Protein AF-0000000066281728 (afdb_homodimer)

Sequence (288 aa):
MPLVYFDASAFVKLLTTETGSSLASALWDGCDAALSSRLAYPEVRAALAAAARNHDLTESELADAERDWEDFWAATRPVELTATVEQHAGHLARAHALRGADAVHLASALAVGDPGLVVAVWDRRLHTGAHAAGCRVAPAQLDPMPLVYFDASAFVKLLTTETGSSLASALWDGCDAALSSRLAYPEVRAALAAAARNHDLTESELADAERDWEDFWAATRPVELTATVEQHAGHLARAHALRGADAVHLASALAVGDPGLVVAVWDRRLHTGAHAAGCRVAPAQLDP

pLDDT: mean 97.36, std 3.36, range [72.44, 98.94]

Foldseek 3Di:
DAEEEEALQLLLLCLDDDPCVVVSVVCLVPHPAYEWAPLSLVVNVVVLVVCCVVVVDPPVSSVVSNVVSVVVVVRYHHQYPDPQLQVQLVVLCVVQVHDSSLSSGLSSQVVVVDQRYEYEDQPPSSQSSNVVVPHHYPPPDHDD/DAEEEEALQLLLLCLDDDPCVVVSVVCVVPHPAYEWAPLSLVVNVVVLVVCCVVVVDPPVSSVVSNVVSVVVVVRYHHQYPDPQLQVQLVVLCVVQVHDSSLSSGLSSQVVVVDQRYEYEDQPPSSQSSNVVVPHHYPPPDHDD

Secondary structure (DSSP, 8-state):
--EEEE-HHHHHHHHS-STTHHHHHHHHHH-SEEEEETTHHHHHHHHHHHHHHTTSS-HHHHHHHHHHHHHHHHTEEEEP--HHHHHHHHHHHHHTT--HHHHHHHHHHHHH--TT-EEE---HHHHHHHHHTT-EEESSS---/--EEEE-HHHHHHHHS-STTHHHHHHHHHH-SEEEEETTHHHHHHHHHHHHHHTTSS-HHHHHHHHHHHHHHHHTEEEEP--HHHHHHHHHHHHHTT--HHHHHHHHHHHHH--TT-EEE---HHHHHHHHHTT-EEESSS---

Structure (mmCIF, N/CA/C/O backbone):
data_AF-0000000066281728-model_v1
#
loop_
_entity.id
_entity.type
_entity.pdbx_description
1 polymer 'Ribonuclease VapC45'
#
loop_
_atom_site.group_PDB
_atom_site.id
_atom_site.type_symbol
_atom_site.label_atom_id
_atom_site.label_alt_id
_atom_site.label_comp_id
_atom_site.label_asym_id
_atom_site.label_entity_id
_atom_site.label_seq_id
_atom_site.pdbx_PDB_ins_code
_atom_site.Cartn_x
_atom_site.Cartn_y
_atom_site.Cartn_z
_atom_site.occupancy
_atom_site.B_iso_or_equiv
_atom_site.auth_seq_id
_atom_site.auth_comp_id
_atom_site.auth_asym_id
_atom_site.auth_atom_id
_atom_site.pdbx_PDB_model_num
ATOM 1 N N . MET A 1 1 ? 2.25 29.984 -0.211 1 72.44 1 MET A N 1
ATOM 2 C CA . MET A 1 1 ? 2.262 28.891 0.759 1 72.44 1 MET A CA 1
ATOM 3 C C . MET A 1 1 ? 2.617 27.562 0.087 1 72.44 1 MET A C 1
ATOM 5 O O . MET A 1 1 ? 2.377 27.391 -1.108 1 72.44 1 MET A O 1
ATOM 9 N N . PRO A 1 2 ? 3.344 26.719 0.858 1 88.25 2 PRO A N 1
ATOM 10 C CA . PRO A 1 2 ? 3.99 25.641 0.125 1 88.25 2 PRO A CA 1
ATOM 11 C C . PRO A 1 2 ? 3.035 24.484 -0.192 1 88.25 2 PRO A C 1
ATOM 13 O O . PRO A 1 2 ? 1.969 24.375 0.42 1 88.25 2 PRO A O 1
ATOM 16 N N . LEU A 1 3 ? 3.24 23.828 -1.298 1 97.5 3 LEU A N 1
ATOM 17 C CA . LEU A 1 3 ? 2.648 22.516 -1.501 1 97.5 3 LEU A CA 1
ATOM 18 C C . LEU A 1 3 ? 3.133 21.531 -0.441 1 97.5 3 LEU A C 1
ATOM 20 O O . LEU A 1 3 ? 4.32 21.5 -0.109 1 97.5 3 LEU A O 1
ATOM 24 N N . VAL A 1 4 ? 2.166 20.781 0.121 1 98.81 4 VAL A N 1
ATOM 25 C CA . VAL A 1 4 ? 2.553 19.781 1.108 1 98.81 4 VAL A CA 1
ATOM 26 C C . VAL A 1 4 ? 2.006 18.422 0.699 1 98.81 4 VAL A C 1
ATOM 28 O O . VAL A 1 4 ? 0.838 18.297 0.32 1 98.81 4 VAL A O 1
ATOM 31 N N . TYR A 1 5 ? 2.854 17.484 0.704 1 98.88 5 TYR A N 1
ATOM 32 C CA . TYR A 1 5 ? 2.479 16.078 0.559 1 98.88 5 TYR A CA 1
ATOM 33 C C . TYR A 1 5 ? 2.289 15.422 1.921 1 98.88 5 TYR A C 1
ATOM 35 O O . TYR A 1 5 ? 3.189 15.453 2.762 1 98.88 5 TYR A O 1
ATOM 43 N N . PHE A 1 6 ? 1.132 14.836 2.174 1 98.94 6 PHE A N 1
ATOM 44 C CA . PHE A 1 6 ? 0.838 14.133 3.42 1 98.94 6 PHE A CA 1
ATOM 45 C C . PHE A 1 6 ? 0.789 12.633 3.197 1 98.94 6 PHE A C 1
ATOM 47 O O . PHE A 1 6 ? -0.002 12.141 2.389 1 98.94 6 PHE A O 1
ATOM 54 N N . ASP A 1 7 ? 1.673 11.883 3.906 1 98.56 7 ASP A N 1
ATOM 55 C CA . ASP A 1 7 ? 1.458 10.445 3.869 1 98.56 7 ASP A CA 1
ATOM 56 C C . ASP A 1 7 ? 0.392 10.023 4.879 1 98.56 7 ASP A C 1
ATOM 58 O O . ASP A 1 7 ? -0.245 10.867 5.508 1 98.56 7 ASP A O 1
ATOM 62 N N . ALA A 1 8 ? 0.145 8.75 5.047 1 98.75 8 ALA A N 1
ATOM 63 C CA . ALA A 1 8 ? -0.921 8.242 5.906 1 98.75 8 ALA A CA 1
ATOM 64 C C . ALA A 1 8 ? -0.66 8.586 7.371 1 98.75 8 ALA A C 1
ATOM 66 O O . ALA A 1 8 ? -1.581 8.953 8.102 1 98.75 8 ALA A O 1
ATOM 67 N N . SER A 1 9 ? 0.581 8.5 7.793 1 98.5 9 SER A N 1
ATOM 68 C CA . SER A 1 9 ? 0.899 8.789 9.188 1 98.5 9 SER A CA 1
ATOM 69 C C . SER A 1 9 ? 0.617 10.25 9.523 1 98.5 9 SER A C 1
ATOM 71 O O . SER A 1 9 ? 0.238 10.578 10.648 1 98.5 9 SER A O 1
ATOM 73 N N . ALA A 1 10 ? 0.857 11.148 8.586 1 98.75 10 ALA A N 1
ATOM 74 C CA . ALA A 1 10 ? 0.572 12.57 8.789 1 98.75 10 ALA A CA 1
ATOM 75 C C . ALA A 1 10 ? -0.929 12.812 8.906 1 98.75 10 ALA A C 1
ATOM 77 O O . ALA A 1 10 ? -1.366 13.609 9.742 1 98.75 10 ALA A O 1
ATOM 78 N N . PHE A 1 11 ? -1.723 12.156 8.086 1 98.88 11 PHE A N 1
ATOM 79 C CA . PHE A 1 11 ? -3.17 12.305 8.188 1 98.88 11 PHE A CA 1
ATOM 80 C C . PHE A 1 11 ? -3.67 11.797 9.531 1 98.88 11 PHE A C 1
ATOM 82 O O . PHE A 1 11 ? -4.582 12.375 10.125 1 98.88 11 PHE A O 1
ATOM 89 N N . VAL A 1 12 ? -3.102 10.68 10.016 1 98.56 12 VAL A N 1
ATOM 90 C CA . VAL A 1 12 ? -3.488 10.156 11.32 1 98.56 12 VAL A CA 1
ATOM 91 C C . VAL A 1 12 ? -3.223 11.203 12.398 1 98.56 12 VAL A C 1
ATOM 93 O O . VAL A 1 12 ? -4.031 11.375 13.32 1 98.56 12 VAL A O 1
ATOM 96 N N . LYS A 1 13 ? -2.129 11.969 12.289 1 97.88 13 LYS A N 1
ATOM 97 C CA . LYS A 1 13 ? -1.845 13.047 13.234 1 97.88 13 LYS A CA 1
ATOM 98 C C . LYS A 1 13 ? -2.918 14.125 13.18 1 97.88 13 LYS A C 1
ATOM 100 O O . LYS A 1 13 ? -3.219 14.766 14.188 1 97.88 13 LYS A O 1
ATOM 105 N N . LEU A 1 14 ? -3.449 14.367 12 1 98.31 14 LEU A N 1
ATOM 106 C CA . LEU A 1 14 ? -4.496 15.375 11.836 1 98.31 14 LEU A CA 1
ATOM 107 C C . LEU A 1 14 ? -5.797 14.906 12.477 1 98.31 14 LEU A C 1
ATOM 109 O O . LEU A 1 14 ? -6.617 15.727 12.898 1 98.31 14 LEU A O 1
ATOM 113 N N . LEU A 1 15 ? -5.969 13.555 12.578 1 98.19 15 LEU A N 1
ATOM 114 C CA . LEU A 1 15 ? -7.258 12.984 12.953 1 98.19 15 LEU A CA 1
ATOM 115 C C . LEU A 1 15 ? -7.277 12.609 14.43 1 98.19 15 LEU A C 1
ATOM 117 O O . LEU A 1 15 ? -8.336 12.281 14.977 1 98.19 15 LEU A O 1
ATOM 121 N N . THR A 1 16 ? -6.117 12.617 15.055 1 94.19 16 THR A N 1
ATOM 122 C CA . THR A 1 16 ? -5.988 12.227 16.453 1 94.19 16 THR A CA 1
ATOM 123 C C . THR A 1 16 ? -5.32 13.336 17.266 1 94.19 16 THR A C 1
ATOM 125 O O . THR A 1 16 ? -4.793 14.297 16.703 1 94.19 16 THR A O 1
ATOM 128 N N .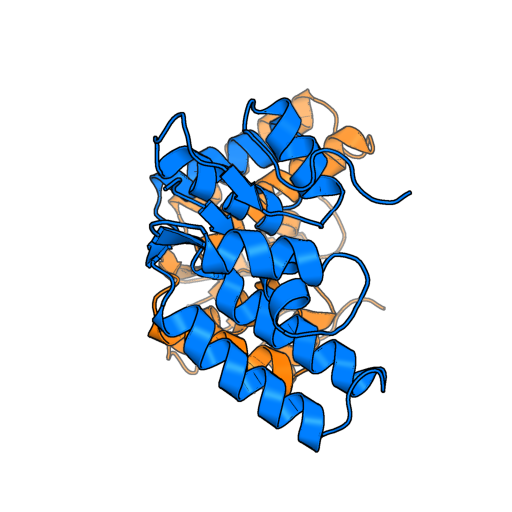 THR A 1 17 ? -5.465 13.258 18.609 1 92.5 17 THR A N 1
ATOM 129 C CA . THR A 1 17 ? -4.758 14.164 19.5 1 92.5 17 THR A CA 1
ATOM 130 C C . THR A 1 17 ? -3.576 13.461 20.156 1 92.5 17 THR A C 1
ATOM 132 O O . THR A 1 17 ? -3.748 12.734 21.141 1 92.5 17 THR A O 1
ATOM 135 N N . GLU A 1 18 ? -2.518 13.656 19.625 1 93.25 18 GLU A N 1
ATOM 136 C CA . GLU A 1 18 ? -1.291 13.023 20.109 1 93.25 18 GLU A CA 1
ATOM 137 C C . GLU A 1 18 ? -0.063 13.852 19.734 1 93.25 18 GLU A C 1
ATOM 139 O O . GLU A 1 18 ? -0.188 14.938 19.156 1 93.25 18 GLU A O 1
ATOM 144 N N . THR A 1 19 ? 1.098 13.414 20.203 1 93.31 19 THR A N 1
ATOM 145 C CA . THR A 1 19 ? 2.338 14.086 19.828 1 93.31 19 THR A CA 1
ATOM 146 C C . THR A 1 19 ? 2.443 14.203 18.312 1 93.31 19 THR A C 1
ATOM 148 O O . THR A 1 19 ? 2.256 13.227 17.594 1 93.31 19 THR A O 1
ATOM 151 N N . GLY A 1 20 ? 2.666 15.438 17.766 1 95.19 20 GLY A N 1
ATOM 152 C CA . GLY A 1 20 ? 2.781 15.688 16.328 1 95.19 20 GLY A CA 1
ATOM 153 C C . GLY A 1 20 ? 1.531 16.297 15.727 1 95.19 20 GLY A C 1
ATOM 154 O O . GLY A 1 20 ? 1.571 16.844 14.625 1 95.19 20 GLY A O 1
ATOM 155 N N . SER A 1 21 ? 0.437 16.203 16.469 1 96.88 21 SER A N 1
ATOM 156 C CA . SER A 1 21 ? -0.836 16.688 15.953 1 96.88 21 SER A CA 1
ATOM 157 C C . SER A 1 21 ? -0.792 18.188 15.688 1 96.88 21 SER A C 1
ATOM 159 O O . SER A 1 21 ? -1.308 18.656 14.672 1 96.88 21 SER A O 1
ATOM 161 N N . SER A 1 22 ? -0.179 18.922 16.609 1 97.25 22 SER A N 1
ATOM 162 C CA . SER A 1 22 ? -0.109 20.375 16.469 1 97.25 22 SER A CA 1
ATOM 163 C C . SER A 1 22 ? 0.664 20.766 15.203 1 97.25 22 SER A C 1
ATOM 165 O O . SER A 1 22 ? 0.234 21.641 14.453 1 97.25 22 SER A O 1
ATOM 167 N N . LEU A 1 23 ? 1.73 20.094 14.969 1 97.44 23 LEU A N 1
ATOM 168 C CA . LEU A 1 23 ? 2.525 20.391 13.781 1 97.44 23 LEU A CA 1
ATOM 169 C C . LEU A 1 23 ? 1.783 19.984 12.516 1 97.44 23 LEU A C 1
ATOM 171 O O . LEU A 1 23 ? 1.787 20.719 11.523 1 97.44 23 LEU A O 1
ATOM 175 N N . ALA A 1 24 ? 1.167 18.828 12.477 1 98.38 24 ALA A N 1
ATOM 176 C CA . ALA A 1 24 ? 0.392 18.375 11.32 1 98.38 24 ALA A CA 1
ATOM 177 C C . ALA A 1 24 ? -0.711 19.375 10.984 1 98.38 24 ALA A C 1
ATOM 179 O O . ALA A 1 24 ? -0.918 19.719 9.82 1 98.38 24 ALA A O 1
ATOM 180 N N . SER A 1 25 ? -1.357 19.875 12.047 1 98.38 25 SER A N 1
ATOM 181 C CA . SER A 1 25 ? -2.424 20.844 11.859 1 98.38 25 SER A CA 1
ATOM 182 C C . SER A 1 25 ? -1.881 22.156 11.289 1 98.38 25 SER A C 1
ATOM 184 O O . SER A 1 25 ? -2.508 22.766 10.422 1 98.38 25 SER A O 1
ATOM 186 N N . ALA A 1 26 ? -0.752 22.562 11.789 1 98.19 26 ALA A N 1
ATOM 187 C CA . ALA A 1 26 ? -0.136 23.797 11.289 1 98.19 26 ALA A CA 1
ATOM 188 C C . ALA A 1 26 ? 0.229 23.656 9.82 1 98.19 26 ALA A C 1
ATOM 190 O O . ALA A 1 26 ? 0.033 24.594 9.039 1 98.19 26 ALA A O 1
ATOM 191 N N . LEU A 1 27 ? 0.763 22.531 9.414 1 98.38 27 LEU A N 1
ATOM 192 C CA . LEU A 1 27 ? 1.107 22.266 8.023 1 98.38 27 LEU A CA 1
ATOM 193 C C . LEU A 1 27 ? -0.139 22.266 7.145 1 98.38 27 LEU A C 1
ATOM 195 O O . LEU A 1 27 ? -0.133 22.844 6.055 1 98.38 27 LEU A O 1
ATOM 199 N N . TRP A 1 28 ? -1.168 21.641 7.566 1 98.56 28 TRP A N 1
ATOM 200 C CA . TRP A 1 28 ? -2.42 21.562 6.82 1 98.56 28 TRP A CA 1
ATOM 201 C C . TRP A 1 28 ? -3.008 22.953 6.617 1 98.56 28 TRP A C 1
ATOM 203 O O . TRP A 1 28 ? -3.359 23.328 5.496 1 98.56 28 TRP A O 1
ATOM 213 N N . ASP A 1 29 ? -3.039 23.641 7.758 1 98.12 29 ASP A N 1
ATOM 214 C CA . ASP A 1 29 ? -3.66 24.969 7.727 1 98.12 29 ASP A CA 1
ATOM 215 C C . ASP A 1 29 ? -2.834 25.938 6.895 1 98.12 29 ASP A C 1
ATOM 217 O O . ASP A 1 29 ? -3.379 26.875 6.297 1 98.12 29 ASP A O 1
ATOM 221 N N . GLY A 1 30 ? -1.574 25.734 6.832 1 97.56 30 GLY A N 1
ATOM 222 C CA . GLY A 1 30 ? -0.678 26.703 6.211 1 97.56 30 GLY A CA 1
ATOM 223 C C . GLY A 1 30 ? -0.344 26.359 4.77 1 97.56 30 GLY A C 1
ATOM 224 O O . GLY A 1 30 ? 0.326 27.125 4.086 1 97.56 30 GLY A O 1
ATOM 225 N N . CYS A 1 31 ? -0.804 25.203 4.301 1 97.12 31 CYS A N 1
ATOM 226 C CA . CYS A 1 31 ? -0.371 24.812 2.963 1 97.12 31 CYS A CA 1
ATOM 227 C C . CYS A 1 31 ? -1.295 25.391 1.897 1 97.12 31 CYS A C 1
ATOM 229 O O . CYS A 1 31 ? -2.479 25.609 2.154 1 97.12 31 CYS A O 1
ATOM 231 N N . ASP A 1 32 ? -0.693 25.641 0.73 1 96.88 32 ASP A N 1
ATOM 232 C CA . ASP A 1 32 ? -1.471 26.078 -0.426 1 96.88 32 ASP A CA 1
ATOM 233 C C . ASP A 1 32 ? -2.324 24.938 -0.977 1 96.88 32 ASP A C 1
ATOM 235 O O . ASP A 1 32 ? -3.449 25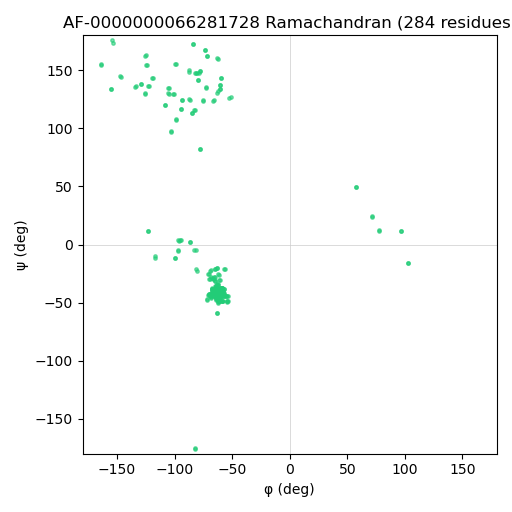.156 -1.426 1 96.88 32 ASP A O 1
ATOM 239 N N . ALA A 1 33 ? -1.755 23.828 -1.062 1 98.06 33 ALA A N 1
ATOM 240 C CA . ALA A 1 33 ? -2.432 22.625 -1.516 1 98.06 33 ALA A CA 1
ATOM 241 C C . ALA A 1 33 ? -1.877 21.391 -0.809 1 98.06 33 ALA A C 1
ATOM 243 O O . ALA A 1 33 ? -0.68 21.312 -0.52 1 98.06 33 ALA A O 1
ATOM 244 N N . ALA A 1 34 ? -2.773 20.484 -0.565 1 98.75 34 ALA A N 1
ATOM 245 C CA . ALA A 1 34 ? -2.418 19.188 0.012 1 98.75 34 ALA A CA 1
ATOM 246 C C . ALA A 1 34 ? -2.467 18.078 -1.041 1 98.75 34 ALA A C 1
ATOM 248 O O . ALA A 1 34 ? -3.432 17.984 -1.802 1 98.75 34 ALA A O 1
ATOM 249 N N . LEU A 1 35 ? -1.414 17.297 -1.13 1 98.88 35 LEU A N 1
ATOM 250 C CA . LEU A 1 35 ? -1.337 16.172 -2.045 1 98.88 35 LEU A CA 1
ATOM 251 C C . LEU A 1 35 ? -1.028 14.875 -1.29 1 98.88 35 LEU A C 1
ATOM 253 O O . LEU A 1 35 ? -0.44 14.914 -0.207 1 98.88 35 LEU A O 1
ATOM 257 N N . SER A 1 36 ? -1.416 13.82 -1.85 1 98.94 36 SER A N 1
ATOM 258 C CA . SER A 1 36 ? -1.076 12.5 -1.322 1 98.94 36 SER A CA 1
ATOM 259 C C . SER A 1 36 ? -1.312 11.414 -2.363 1 98.94 36 SER A C 1
ATOM 261 O O . SER A 1 36 ? -2.119 11.586 -3.279 1 98.94 36 SER A O 1
ATOM 263 N N . SER A 1 37 ? -0.595 10.352 -2.197 1 98.94 37 SER A N 1
ATOM 264 C CA . SER A 1 37 ? -0.927 9.172 -2.996 1 98.94 37 SER A CA 1
ATOM 265 C C . SER A 1 37 ? -2.355 8.711 -2.729 1 98.94 37 SER A C 1
ATOM 267 O O . SER A 1 37 ? -2.809 8.703 -1.582 1 98.94 37 SER A O 1
ATOM 269 N N . ARG A 1 38 ? -3.039 8.242 -3.77 1 98.81 38 ARG A N 1
ATOM 270 C CA . ARG A 1 38 ? -4.355 7.648 -3.572 1 98.81 38 ARG A CA 1
ATOM 271 C C . ARG A 1 38 ? -4.293 6.492 -2.58 1 98.81 38 ARG A C 1
ATOM 273 O O . ARG A 1 38 ? -5.289 6.168 -1.93 1 98.81 38 ARG A O 1
ATOM 280 N N . LEU A 1 39 ? -3.154 5.91 -2.363 1 98.88 39 LEU A N 1
ATOM 281 C CA . LEU A 1 39 ? -2.938 4.797 -1.446 1 98.88 39 LEU A CA 1
ATOM 282 C C . LEU A 1 39 ? -3.201 5.219 -0.005 1 98.88 39 LEU A C 1
ATOM 284 O O . LEU A 1 39 ? -3.496 4.379 0.849 1 98.88 39 LEU A O 1
ATOM 288 N N . ALA A 1 40 ? -3.146 6.469 0.28 1 98.94 40 ALA A N 1
ATOM 289 C CA . ALA A 1 40 ? -3.291 6.961 1.647 1 98.94 40 ALA A CA 1
ATOM 290 C C . ALA A 1 40 ? -4.695 6.695 2.182 1 98.94 40 ALA A C 1
ATOM 292 O O . ALA A 1 40 ? -4.875 6.453 3.377 1 98.94 40 ALA A O 1
ATOM 293 N N . TYR A 1 41 ? -5.664 6.672 1.287 1 98.94 41 TYR A N 1
ATOM 294 C CA . TYR A 1 41 ? -7.047 6.59 1.74 1 98.94 41 TYR A CA 1
ATOM 295 C C . TYR A 1 41 ? -7.301 5.285 2.488 1 98.94 41 TYR A C 1
ATOM 297 O O . TYR A 1 41 ? -7.668 5.297 3.666 1 98.94 41 TYR A O 1
ATOM 305 N N . PRO A 1 42 ? -7.07 4.172 1.815 1 98.94 42 PRO A N 1
ATOM 306 C CA . PRO A 1 42 ? -7.297 2.938 2.568 1 98.94 42 PRO A CA 1
ATOM 307 C C . PRO A 1 42 ? -6.32 2.77 3.73 1 98.94 42 PRO A C 1
ATOM 309 O O . PRO A 1 42 ? -6.641 2.104 4.719 1 98.94 42 PRO A O 1
ATOM 312 N N . GLU A 1 43 ? -5.117 3.316 3.664 1 98.94 43 GLU A N 1
ATOM 313 C CA . GLU A 1 43 ? -4.152 3.219 4.758 1 98.94 43 GLU A CA 1
ATOM 314 C C . GLU A 1 43 ? -4.676 3.896 6.02 1 98.94 43 GLU A C 1
ATOM 316 O O . GLU A 1 43 ? -4.566 3.348 7.117 1 98.94 43 GLU A O 1
ATOM 321 N N . VAL A 1 44 ? -5.219 5.074 5.852 1 98.94 44 VAL A N 1
ATOM 322 C CA . VAL A 1 44 ? -5.73 5.824 6.992 1 98.94 44 VAL A CA 1
ATOM 323 C C . VAL A 1 44 ? -6.973 5.129 7.551 1 98.94 44 VAL A C 1
ATOM 325 O O . VAL A 1 44 ? -7.129 5.016 8.766 1 98.94 44 VAL A O 1
ATOM 328 N N . ARG A 1 45 ? -7.852 4.664 6.629 1 98.88 45 ARG A N 1
ATOM 329 C CA . ARG A 1 45 ? -9.008 3.9 7.086 1 98.88 45 ARG A CA 1
ATOM 330 C C . ARG A 1 45 ? -8.578 2.705 7.926 1 98.88 45 ARG A C 1
ATOM 332 O O . ARG A 1 45 ? -9.172 2.434 8.977 1 98.88 45 ARG A O 1
ATOM 339 N N . ALA A 1 46 ? -7.609 2.02 7.492 1 98.81 46 ALA A N 1
ATOM 340 C CA . ALA A 1 46 ? -7.094 0.863 8.219 1 98.81 46 ALA A CA 1
ATOM 341 C C . ALA A 1 46 ? -6.535 1.272 9.578 1 98.81 46 ALA A C 1
ATOM 343 O O . ALA A 1 46 ? -6.762 0.591 10.578 1 98.81 46 ALA A O 1
ATOM 344 N N . ALA A 1 47 ? -5.785 2.32 9.602 1 98.62 47 ALA A N 1
ATOM 345 C CA . ALA A 1 47 ? -5.172 2.797 10.836 1 98.62 47 ALA A CA 1
ATOM 346 C C . ALA A 1 47 ? -6.238 3.17 11.867 1 98.62 47 ALA A C 1
ATOM 348 O O . ALA A 1 47 ? -6.109 2.84 13.047 1 98.62 47 ALA A O 1
ATOM 349 N N . LEU A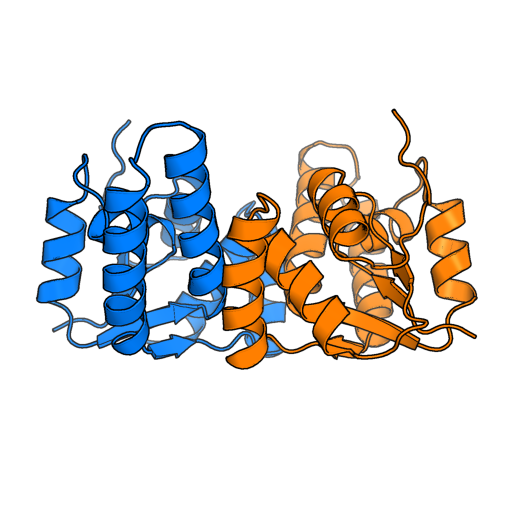 1 48 ? -7.23 3.863 11.43 1 98.5 48 LEU A N 1
ATOM 350 C CA . LEU A 1 48 ? -8.312 4.254 12.32 1 98.5 48 LEU A CA 1
ATOM 351 C C . LEU A 1 48 ? -9.047 3.029 12.852 1 98.5 48 LEU A C 1
ATOM 353 O O . LEU A 1 48 ? -9.352 2.951 14.047 1 98.5 48 LEU A O 1
ATOM 357 N N . ALA A 1 49 ? -9.336 2.068 11.992 1 98.25 49 ALA A N 1
ATOM 358 C CA . ALA A 1 49 ? -10 0.835 12.406 1 98.25 49 ALA A CA 1
ATOM 359 C C . ALA A 1 49 ? -9.164 0.082 13.438 1 98.25 49 ALA A C 1
ATOM 361 O O . ALA A 1 49 ? -9.703 -0.449 14.414 1 98.25 49 ALA A O 1
ATOM 362 N N . ALA A 1 50 ? -7.898 0.053 13.164 1 98.31 50 ALA A N 1
ATOM 363 C CA . ALA A 1 50 ? -6.996 -0.617 14.102 1 98.31 50 ALA A CA 1
ATOM 364 C C . ALA A 1 50 ? -7.008 0.074 15.461 1 98.31 50 ALA A C 1
ATOM 366 O O . ALA A 1 50 ? -6.977 -0.588 16.5 1 98.31 50 ALA A O 1
ATOM 367 N N . ALA A 1 51 ? -7.02 1.379 15.453 1 97.56 51 ALA A N 1
ATOM 368 C CA . ALA A 1 51 ? -7.055 2.145 16.703 1 97.56 51 ALA A CA 1
ATOM 369 C C . ALA A 1 51 ? -8.305 1.814 17.5 1 97.56 51 ALA A C 1
ATOM 371 O O . ALA A 1 51 ? -8.25 1.739 18.734 1 97.56 51 ALA A O 1
ATOM 372 N N . ALA A 1 52 ? -9.383 1.625 16.812 1 97.12 52 ALA A N 1
ATOM 373 C CA . ALA A 1 52 ? -10.625 1.261 17.484 1 97.12 52 ALA A CA 1
ATOM 374 C C . ALA A 1 52 ? -10.555 -0.162 18.031 1 97.12 52 ALA A C 1
ATOM 376 O O . ALA A 1 52 ? -10.969 -0.42 19.172 1 97.12 52 ALA A O 1
ATOM 377 N N . ARG A 1 53 ? -10.047 -1.044 17.297 1 97 53 ARG A N 1
ATOM 378 C CA . ARG A 1 53 ? -9.914 -2.436 17.719 1 97 53 ARG A CA 1
ATOM 379 C C . ARG A 1 53 ? -9.016 -2.555 18.938 1 97 53 ARG A C 1
ATOM 381 O O . ARG A 1 53 ? -9.234 -3.412 19.797 1 97 53 ARG A O 1
ATOM 388 N N . ASN A 1 54 ? -8.016 -1.684 18.984 1 97.12 54 ASN A N 1
ATOM 389 C CA . ASN A 1 54 ? -7.059 -1.692 20.078 1 97.12 54 ASN A CA 1
ATOM 390 C C . ASN A 1 54 ? -7.547 -0.852 21.25 1 97.12 54 ASN A C 1
ATOM 392 O O . ASN A 1 54 ? -6.797 -0.608 22.203 1 97.12 54 ASN A O 1
ATOM 396 N N . HIS A 1 55 ? -8.68 -0.32 21.125 1 95.44 55 HIS A N 1
ATOM 397 C CA . HIS A 1 55 ? -9.375 0.432 22.172 1 95.44 55 HIS A CA 1
ATOM 398 C C . HIS A 1 55 ? -8.703 1.781 22.422 1 95.44 55 HIS A C 1
ATOM 400 O O . HIS A 1 55 ? -8.797 2.334 23.516 1 95.44 55 HIS A O 1
ATOM 406 N N . ASP A 1 56 ? -8.016 2.229 21.406 1 95.25 56 ASP A N 1
ATOM 407 C CA . ASP A 1 56 ? -7.477 3.586 21.453 1 95.25 56 ASP A CA 1
ATOM 408 C C . ASP A 1 56 ? -8.547 4.609 21.078 1 95.25 56 ASP A C 1
ATOM 410 O O . ASP A 1 56 ? -8.43 5.789 21.422 1 95.25 56 ASP A O 1
ATOM 414 N N . LEU A 1 57 ? -9.594 4.199 20.375 1 96.06 57 LEU A N 1
ATOM 415 C CA . LEU A 1 57 ? -10.766 4.977 20 1 96.06 57 LEU A CA 1
ATOM 416 C C . LEU A 1 57 ? -12.055 4.234 20.359 1 96.06 57 LEU A C 1
ATOM 418 O O . LEU A 1 57 ? -12.141 3.016 20.188 1 96.06 57 LEU A O 1
ATOM 422 N N . THR A 1 58 ? -12.969 4.973 20.859 1 96.81 58 THR A N 1
ATOM 423 C CA . THR A 1 58 ? -14.32 4.418 20.969 1 96.81 58 THR A CA 1
ATOM 424 C C . THR A 1 58 ? -14.984 4.355 19.594 1 96.81 58 THR A C 1
ATOM 426 O O . THR A 1 58 ? -14.508 4.965 18.641 1 96.81 58 THR A O 1
ATOM 429 N N . GLU A 1 59 ? -16.094 3.631 19.531 1 95.94 59 GLU A N 1
ATOM 430 C CA . GLU A 1 59 ? -16.828 3.549 18.266 1 95.94 59 GLU A CA 1
ATOM 431 C C . GLU A 1 59 ? -17.297 4.926 17.812 1 95.94 59 GLU A C 1
ATOM 433 O O . GLU A 1 59 ? -17.297 5.227 16.609 1 95.94 59 GLU A O 1
ATOM 438 N N . SER A 1 60 ? -17.734 5.723 18.781 1 97.12 60 SER A N 1
ATOM 439 C CA . SER A 1 60 ? -18.172 7.074 18.469 1 97.12 60 SER A CA 1
ATOM 440 C C . SER A 1 60 ? -17.016 7.934 17.984 1 97.12 60 SER A C 1
ATOM 442 O O . SER A 1 60 ? -17.156 8.695 17.016 1 97.12 60 SER A O 1
ATOM 444 N N . GLU A 1 61 ? -15.859 7.805 18.594 1 97.25 61 GLU A N 1
ATOM 445 C CA . GLU A 1 61 ? -14.664 8.531 18.172 1 97.25 61 GLU A CA 1
ATOM 446 C C . GLU A 1 61 ? -14.195 8.078 16.781 1 97.25 61 GLU A C 1
ATOM 448 O O . GLU A 1 61 ? -13.719 8.891 15.992 1 97.25 61 GLU A O 1
ATOM 453 N N . LEU A 1 62 ? -14.328 6.805 16.594 1 97.69 62 LEU A N 1
ATOM 454 C CA . LEU A 1 62 ? -13.984 6.273 15.281 1 97.69 62 LEU A CA 1
ATOM 455 C C . LEU A 1 62 ? -14.875 6.875 14.203 1 97.69 62 LEU A C 1
ATOM 457 O O . LEU A 1 62 ? -14.391 7.305 13.156 1 97.69 62 LEU A O 1
ATOM 461 N N . ALA A 1 63 ? -16.172 6.914 14.422 1 97.62 63 ALA A N 1
ATOM 462 C CA . ALA A 1 63 ? -17.109 7.477 13.461 1 97.62 63 ALA A CA 1
ATOM 463 C C . ALA A 1 63 ? -16.797 8.938 13.164 1 97.62 63 ALA A C 1
ATOM 465 O O . ALA A 1 63 ? -16.844 9.375 12.016 1 97.62 63 ALA A O 1
ATOM 466 N N . ASP A 1 64 ? -16.484 9.656 14.195 1 98.12 64 ASP A N 1
ATOM 467 C CA . ASP A 1 64 ? -16.109 11.055 14.031 1 98.12 64 ASP A CA 1
ATOM 468 C C . ASP A 1 64 ? -14.82 11.188 13.219 1 98.12 64 ASP A C 1
ATOM 470 O O . ASP A 1 64 ? -14.734 12.023 12.32 1 98.12 64 ASP A O 1
ATOM 474 N N . ALA A 1 65 ? -13.852 10.391 13.547 1 98.38 65 ALA A N 1
ATOM 475 C CA . ALA A 1 65 ? -12.57 10.422 12.844 1 98.38 65 ALA A CA 1
ATOM 476 C C . ALA A 1 65 ? -12.742 10.07 11.367 1 98.38 65 ALA A C 1
ATOM 478 O O . ALA A 1 65 ? -12.086 10.656 10.5 1 98.38 65 ALA A O 1
ATOM 479 N N . GLU A 1 66 ? -13.57 9.117 11.102 1 98.38 66 GLU A N 1
ATOM 480 C CA . GLU A 1 66 ? -13.828 8.719 9.719 1 98.38 66 GLU A CA 1
ATOM 481 C C . GLU A 1 66 ? -14.508 9.828 8.938 1 98.38 66 GLU A C 1
ATOM 483 O O . GLU A 1 66 ? -14.219 10.039 7.754 1 98.38 66 GLU A O 1
ATOM 488 N N . ARG A 1 67 ? -15.438 10.484 9.578 1 98.5 67 ARG A N 1
ATOM 489 C CA . ARG A 1 67 ? -16.078 11.625 8.93 1 98.5 67 ARG A CA 1
ATOM 490 C C . ARG A 1 67 ? -15.055 12.727 8.633 1 98.5 67 ARG A C 1
ATOM 492 O O . ARG A 1 67 ? -15.039 13.273 7.531 1 98.5 67 ARG A O 1
ATOM 499 N N . ASP A 1 68 ? -14.258 13.07 9.625 1 98.69 68 ASP A N 1
ATOM 500 C CA . ASP A 1 68 ? -13.203 14.07 9.43 1 98.69 68 ASP A CA 1
ATOM 501 C C . ASP A 1 68 ? -12.242 13.641 8.32 1 98.69 68 ASP A C 1
ATOM 503 O O . ASP A 1 68 ? -11.797 14.469 7.523 1 98.69 68 ASP A O 1
ATOM 507 N N . TRP A 1 69 ? -11.93 12.359 8.297 1 98.81 69 TRP A N 1
ATOM 508 C CA . TRP A 1 69 ? -11.039 11.828 7.273 1 98.81 69 TRP A CA 1
ATOM 509 C C . TRP A 1 69 ? -11.609 12.07 5.879 1 98.81 69 TRP A C 1
ATOM 511 O O . TRP A 1 69 ? -10.883 12.453 4.961 1 98.81 69 TRP A O 1
ATOM 521 N N . GLU A 1 70 ? -12.891 11.82 5.688 1 98.81 70 GLU A N 1
ATOM 522 C CA . GLU A 1 70 ? -13.531 12.078 4.402 1 98.81 70 GLU A CA 1
ATOM 523 C C . GLU A 1 70 ? -13.375 13.539 3.988 1 98.81 70 GLU A C 1
ATOM 525 O O . GLU A 1 70 ? -13.172 13.844 2.811 1 98.81 70 GLU A O 1
ATOM 530 N N . ASP A 1 71 ? -13.461 14.414 4.938 1 98.75 71 ASP A N 1
ATOM 531 C CA . ASP A 1 71 ? -13.312 15.844 4.656 1 98.75 71 ASP A CA 1
ATOM 532 C C . ASP A 1 71 ? -11.883 16.172 4.242 1 98.75 71 ASP A C 1
ATOM 534 O O . ASP A 1 71 ? -11.664 16.922 3.285 1 98.75 71 ASP A O 1
ATOM 538 N N . PHE A 1 72 ? -10.898 15.625 4.996 1 98.88 72 PHE A N 1
ATOM 539 C CA . PHE A 1 72 ? -9.5 15.844 4.645 1 98.88 72 PHE A CA 1
ATOM 540 C C . PHE A 1 72 ? -9.195 15.289 3.256 1 98.88 72 PHE A C 1
ATOM 542 O O . PHE A 1 72 ? -8.523 15.945 2.457 1 98.88 72 PHE A O 1
ATOM 549 N N . TRP A 1 73 ? -9.734 14.117 3.018 1 98.88 73 TRP A N 1
ATOM 550 C CA . TRP A 1 73 ? -9.445 13.484 1.734 1 98.88 73 TRP A CA 1
ATOM 551 C C . TRP A 1 73 ? -10.086 14.258 0.589 1 98.88 73 TRP A C 1
ATOM 553 O O . TRP A 1 73 ? -9.484 14.422 -0.473 1 98.88 73 TRP A O 1
ATOM 563 N N . ALA A 1 74 ? -11.289 14.758 0.814 1 98.69 74 ALA A N 1
ATOM 564 C CA . ALA A 1 74 ? -11.984 15.531 -0.207 1 98.69 74 ALA A CA 1
ATOM 565 C C . ALA A 1 74 ? -11.203 16.797 -0.565 1 98.69 74 ALA A C 1
ATOM 567 O O . ALA A 1 74 ? -11.297 17.297 -1.688 1 98.69 74 ALA A O 1
ATOM 568 N N . ALA A 1 75 ? -10.383 17.281 0.359 1 98.69 75 ALA A N 1
ATOM 569 C CA . ALA A 1 75 ? -9.609 18.5 0.163 1 98.69 75 ALA A CA 1
ATOM 570 C C . ALA A 1 75 ? -8.195 18.188 -0.305 1 98.69 75 ALA A C 1
ATOM 572 O O . ALA A 1 75 ? -7.371 19.094 -0.472 1 98.69 75 ALA A O 1
ATOM 573 N N . THR A 1 76 ? -7.91 16.922 -0.518 1 98.88 76 THR A N 1
ATOM 574 C CA . THR A 1 76 ? -6.582 16.469 -0.915 1 98.88 76 THR A CA 1
ATOM 575 C C . THR A 1 76 ? -6.559 16.094 -2.393 1 98.88 76 THR A C 1
ATOM 577 O O . THR A 1 76 ? -7.488 15.445 -2.887 1 98.88 76 THR A O 1
ATOM 580 N N . ARG A 1 77 ? -5.539 16.547 -3.096 1 98.62 77 ARG A N 1
ATOM 581 C CA . ARG A 1 77 ? -5.352 16.125 -4.48 1 98.62 77 ARG A CA 1
ATOM 582 C C . ARG A 1 77 ? -4.605 14.797 -4.551 1 98.62 77 ARG A C 1
ATOM 584 O O . ARG A 1 77 ? -3.418 14.727 -4.219 1 98.62 77 ARG A O 1
ATOM 591 N N . PRO A 1 78 ? -5.246 13.82 -4.98 1 98.75 78 PRO A N 1
ATOM 592 C CA . PRO A 1 78 ? -4.559 12.531 -5.051 1 98.75 78 PRO A CA 1
ATOM 593 C C . PRO A 1 78 ? -3.527 12.461 -6.172 1 98.75 78 PRO A C 1
ATOM 595 O O . PRO A 1 78 ? -3.766 12.992 -7.266 1 98.75 78 PRO A O 1
ATOM 598 N N . VAL A 1 79 ? -2.389 11.953 -5.883 1 98.81 79 VAL A N 1
ATOM 599 C CA . VAL A 1 79 ? -1.431 11.523 -6.898 1 98.81 79 VAL A CA 1
ATOM 600 C C . VAL A 1 79 ? -1.726 10.086 -7.312 1 98.81 79 VAL A C 1
ATOM 602 O O . VAL A 1 79 ? -1.747 9.18 -6.473 1 98.81 79 VAL A O 1
ATOM 605 N N . GLU A 1 80 ? -1.921 9.875 -8.602 1 98.81 80 GLU A N 1
ATOM 606 C CA . GLU A 1 80 ? -2.33 8.57 -9.109 1 98.81 80 GLU A CA 1
ATOM 607 C C . GLU A 1 80 ? -1.142 7.617 -9.203 1 98.81 80 GLU A C 1
ATOM 609 O O . GLU A 1 80 ? -0.036 8.031 -9.562 1 98.81 80 GLU A O 1
ATOM 614 N N . LEU A 1 81 ? -1.43 6.367 -8.859 1 98.81 81 LEU A N 1
ATOM 615 C CA . LEU A 1 81 ? -0.434 5.32 -9.055 1 98.81 81 LEU A CA 1
ATOM 616 C C . LEU A 1 81 ? -0.374 4.887 -10.516 1 98.81 81 LEU A C 1
ATOM 618 O O . LEU A 1 81 ? -0.937 3.855 -10.883 1 98.81 81 LEU A O 1
ATOM 622 N N . THR A 1 82 ? 0.343 5.645 -11.289 1 98.62 82 THR A N 1
ATOM 623 C CA . THR A 1 82 ? 0.537 5.352 -12.703 1 98.62 82 THR A CA 1
ATOM 624 C C . THR A 1 82 ? 1.675 4.355 -12.898 1 98.62 82 THR A C 1
ATOM 626 O O . THR A 1 82 ? 2.373 4.004 -11.945 1 98.62 82 THR A O 1
ATOM 629 N N . ALA A 1 83 ? 1.8 3.918 -14.164 1 98.5 83 ALA A N 1
ATOM 630 C CA . ALA A 1 83 ? 2.904 3.02 -14.492 1 98.5 83 ALA A CA 1
ATOM 631 C C . ALA A 1 83 ? 4.25 3.668 -14.172 1 98.5 83 ALA A C 1
ATOM 633 O O . ALA A 1 83 ? 5.18 2.994 -13.727 1 98.5 83 ALA A O 1
ATOM 634 N N . THR A 1 84 ? 4.355 4.992 -14.422 1 98.56 84 THR A N 1
ATOM 635 C CA . THR A 1 84 ? 5.586 5.719 -14.141 1 98.56 84 THR A CA 1
ATOM 636 C C . THR A 1 84 ? 5.855 5.758 -12.633 1 98.56 84 THR A C 1
ATOM 638 O O . THR A 1 84 ? 6.98 5.52 -12.195 1 98.56 84 THR A O 1
ATOM 641 N N . VAL A 1 85 ? 4.863 6.023 -11.828 1 98.81 85 VAL A N 1
ATOM 642 C CA . VAL A 1 85 ? 5.016 6.09 -10.383 1 98.81 85 VAL A CA 1
ATOM 643 C C . VAL A 1 85 ? 5.336 4.699 -9.828 1 98.81 85 VAL A C 1
ATOM 645 O O . VAL A 1 85 ? 6.18 4.559 -8.938 1 98.81 85 VAL A O 1
ATOM 648 N N . GLU A 1 86 ? 4.695 3.707 -10.352 1 98.62 86 GLU A N 1
ATOM 649 C CA . GLU A 1 86 ? 4.922 2.32 -9.961 1 98.62 86 GLU A CA 1
ATOM 650 C C . GLU A 1 86 ? 6.379 1.919 -10.172 1 98.62 86 GLU A C 1
ATOM 652 O O . GLU A 1 86 ? 7 1.322 -9.289 1 98.62 86 GLU A O 1
ATOM 657 N N . GLN A 1 87 ? 6.902 2.217 -11.336 1 98.75 87 GLN A N 1
ATOM 658 C CA . GLN A 1 87 ? 8.273 1.856 -11.664 1 98.75 87 GLN A CA 1
ATOM 659 C C . GLN A 1 87 ? 9.266 2.598 -10.773 1 98.75 87 GLN A C 1
ATOM 661 O O . GLN A 1 87 ? 10.227 2.002 -10.273 1 98.75 87 GLN A O 1
ATOM 666 N N . HIS A 1 88 ? 9.016 3.873 -10.609 1 98.88 88 HIS A N 1
ATOM 667 C CA . HIS A 1 88 ? 9.891 4.652 -9.734 1 98.88 88 HIS A CA 1
ATOM 668 C C . HIS A 1 88 ? 9.836 4.137 -8.305 1 98.88 88 HIS A C 1
ATOM 670 O O . HIS A 1 88 ? 10.867 4.055 -7.629 1 98.88 88 HIS A O 1
ATOM 676 N N . ALA A 1 89 ? 8.648 3.807 -7.816 1 98.94 89 ALA A N 1
ATOM 677 C CA . ALA A 1 89 ? 8.5 3.252 -6.477 1 98.94 89 ALA A CA 1
ATOM 678 C C . ALA A 1 89 ? 9.32 1.973 -6.316 1 98.94 89 ALA A C 1
ATOM 680 O O . ALA A 1 89 ? 9.953 1.757 -5.281 1 98.94 89 ALA A O 1
ATOM 681 N N . GLY A 1 90 ? 9.281 1.121 -7.328 1 98.88 90 GLY A N 1
ATOM 682 C CA . GLY A 1 90 ? 10.102 -0.082 -7.289 1 98.88 90 GLY A CA 1
ATOM 683 C C . GLY A 1 90 ? 11.578 0.206 -7.113 1 98.88 90 GLY A C 1
ATOM 684 O O . GLY A 1 90 ? 12.258 -0.453 -6.32 1 98.88 90 GLY A O 1
ATOM 685 N N . HIS A 1 91 ? 12.039 1.189 -7.863 1 98.62 91 HIS A N 1
ATOM 686 C CA . HIS A 1 91 ? 13.438 1.593 -7.754 1 98.62 91 HIS A CA 1
ATOM 687 C C . HIS A 1 91 ? 13.75 2.131 -6.359 1 98.62 91 HIS A C 1
ATOM 689 O O . HIS A 1 91 ? 14.773 1.782 -5.766 1 98.62 91 HIS A O 1
ATOM 695 N N . LEU A 1 92 ? 12.938 2.936 -5.832 1 98.81 92 LEU A N 1
ATOM 696 C CA . LEU A 1 92 ? 13.141 3.58 -4.539 1 98.81 92 LEU A CA 1
ATOM 697 C C . LEU A 1 92 ? 13.086 2.557 -3.41 1 98.81 92 LEU A C 1
ATOM 699 O O . LEU A 1 92 ? 13.789 2.697 -2.406 1 98.81 92 LEU A O 1
ATOM 703 N N . ALA A 1 93 ? 12.164 1.57 -3.562 1 98.69 93 ALA A N 1
ATOM 704 C CA . ALA A 1 93 ? 12.086 0.514 -2.557 1 98.69 93 ALA A CA 1
ATOM 705 C C . ALA A 1 93 ? 13.445 -0.146 -2.34 1 98.69 93 ALA A C 1
ATOM 707 O O . ALA A 1 93 ? 13.859 -0.366 -1.2 1 98.69 93 ALA A O 1
ATOM 708 N N . ARG A 1 94 ? 14.117 -0.42 -3.41 1 97.5 94 ARG A N 1
ATOM 709 C CA . ARG A 1 94 ? 15.438 -1.027 -3.332 1 97.5 94 ARG A CA 1
ATOM 710 C C . ARG A 1 94 ? 16.469 -0.026 -2.83 1 97.5 94 ARG A C 1
ATOM 712 O O . ARG A 1 94 ? 17.234 -0.323 -1.908 1 97.5 94 ARG A O 1
ATOM 719 N N . ALA A 1 95 ? 16.484 1.156 -3.377 1 97.88 95 ALA A N 1
ATOM 720 C CA . ALA A 1 95 ? 17.531 2.152 -3.129 1 97.88 95 ALA A CA 1
ATOM 721 C C . ALA A 1 95 ? 17.516 2.607 -1.673 1 97.88 95 ALA A C 1
ATOM 723 O O . ALA A 1 95 ? 18.562 2.895 -1.096 1 97.88 95 ALA A O 1
ATOM 724 N N . HIS A 1 96 ? 16.344 2.609 -1.073 1 98.19 96 HIS A N 1
ATOM 725 C CA . HIS A 1 96 ? 16.234 3.203 0.255 1 98.19 96 HIS A CA 1
ATOM 726 C C . HIS A 1 96 ? 15.68 2.203 1.264 1 98.19 96 HIS A C 1
ATOM 728 O O . HIS A 1 96 ? 15.219 2.59 2.34 1 98.19 96 HIS A O 1
ATOM 734 N N . ALA A 1 97 ? 15.602 0.966 0.903 1 97.88 97 ALA A N 1
ATOM 735 C CA . ALA A 1 97 ? 15.156 -0.104 1.791 1 97.88 97 ALA A CA 1
ATOM 736 C C . ALA A 1 97 ? 13.758 0.177 2.33 1 97.88 97 ALA A C 1
ATOM 738 O O . ALA A 1 97 ? 13.523 0.101 3.539 1 97.88 97 ALA A O 1
ATOM 739 N N . LEU A 1 98 ? 12.875 0.508 1.436 1 98.69 98 LEU A N 1
ATOM 740 C CA . LEU A 1 98 ? 11.5 0.842 1.812 1 98.69 98 LEU A CA 1
ATOM 741 C C . LEU A 1 98 ? 10.578 -0.348 1.597 1 98.69 98 LEU A C 1
ATOM 743 O O . LEU A 1 98 ? 10.828 -1.192 0.735 1 98.69 98 LEU A O 1
ATOM 747 N N . ARG A 1 99 ? 9.469 -0.37 2.33 1 98.5 99 ARG A N 1
ATOM 748 C CA . ARG A 1 99 ? 8.352 -1.246 1.981 1 98.5 99 ARG A CA 1
ATOM 749 C C . ARG A 1 99 ? 7.629 -0.741 0.739 1 98.5 99 ARG A C 1
ATOM 751 O O . ARG A 1 99 ? 7.797 0.413 0.34 1 98.5 99 ARG A O 1
ATOM 758 N N . GLY A 1 100 ? 6.875 -1.579 0.131 1 98.75 100 GLY A N 1
ATOM 759 C CA . GLY A 1 100 ? 6.18 -1.248 -1.103 1 98.75 100 GLY A CA 1
ATOM 760 C C . GLY A 1 100 ? 5.324 0 -0.989 1 98.75 100 GLY A C 1
ATOM 761 O O . GLY A 1 100 ? 5.438 0.914 -1.81 1 98.75 100 GLY A O 1
ATOM 762 N N . ALA A 1 101 ? 4.52 0.075 0.064 1 98.75 101 ALA A N 1
ATOM 763 C CA . ALA A 1 101 ? 3.617 1.208 0.253 1 98.75 101 ALA A CA 1
ATOM 764 C C . ALA A 1 101 ? 4.398 2.492 0.516 1 98.75 101 ALA A C 1
ATOM 766 O O . ALA A 1 101 ? 4.066 3.551 -0.026 1 98.75 101 ALA A O 1
ATOM 767 N N . ASP A 1 102 ? 5.465 2.395 1.331 1 98.75 102 ASP A N 1
ATOM 768 C CA . ASP A 1 102 ? 6.316 3.549 1.599 1 98.75 102 ASP A CA 1
ATOM 769 C C . ASP A 1 102 ? 6.957 4.07 0.313 1 98.75 102 ASP A C 1
ATOM 771 O O . ASP A 1 102 ? 7.035 5.281 0.099 1 98.75 102 ASP A O 1
ATOM 775 N N . ALA A 1 103 ? 7.387 3.154 -0.516 1 98.94 103 ALA A N 1
ATOM 776 C CA . ALA A 1 103 ? 8.008 3.518 -1.787 1 98.94 103 ALA A CA 1
ATOM 777 C C . ALA A 1 103 ? 7.016 4.227 -2.703 1 98.94 103 ALA A C 1
ATOM 779 O O . ALA A 1 103 ? 7.383 5.145 -3.436 1 98.94 103 ALA A O 1
ATOM 780 N N . VAL A 1 104 ? 5.797 3.822 -2.693 1 98.94 104 VAL A N 1
ATOM 781 C CA . VAL A 1 104 ? 4.75 4.473 -3.48 1 98.94 104 VAL A CA 1
ATOM 782 C C . VAL A 1 104 ? 4.562 5.91 -3.002 1 98.94 104 VAL A C 1
ATOM 784 O O . VAL A 1 104 ? 4.449 6.828 -3.814 1 98.94 104 VAL A O 1
ATOM 787 N N . HIS A 1 105 ? 4.516 6.078 -1.716 1 98.94 105 HIS A N 1
ATOM 788 C CA . HIS A 1 105 ? 4.379 7.43 -1.181 1 98.94 105 HIS A CA 1
ATOM 789 C C . HIS A 1 105 ? 5.559 8.305 -1.589 1 98.94 105 HIS A C 1
ATOM 791 O O . HIS A 1 105 ? 5.375 9.445 -2.012 1 98.94 105 HIS A O 1
ATOM 797 N N . LEU A 1 106 ? 6.738 7.773 -1.476 1 98.88 106 LEU A N 1
ATOM 798 C CA . LEU A 1 106 ? 7.91 8.555 -1.85 1 98.88 106 LEU A CA 1
ATOM 799 C C . LEU A 1 106 ? 7.898 8.883 -3.34 1 98.88 106 LEU A C 1
ATOM 801 O O . LEU A 1 106 ? 8.133 10.023 -3.73 1 98.88 106 LEU A O 1
ATOM 805 N N . ALA A 1 107 ? 7.637 7.898 -4.164 1 98.94 107 ALA A N 1
ATOM 806 C CA . ALA A 1 107 ? 7.566 8.109 -5.605 1 98.94 107 ALA A CA 1
ATOM 807 C C . ALA A 1 107 ? 6.492 9.141 -5.957 1 98.94 107 ALA A C 1
ATOM 809 O O . ALA A 1 107 ? 6.672 9.945 -6.867 1 98.94 107 ALA A O 1
ATOM 810 N N . SER A 1 108 ? 5.371 9.062 -5.277 1 98.94 108 SER A N 1
ATOM 811 C CA . SER A 1 108 ? 4.281 10.008 -5.5 1 98.94 108 SER A CA 1
ATOM 812 C C . SER A 1 108 ? 4.711 11.438 -5.16 1 98.94 108 SER A C 1
ATOM 814 O O . SER A 1 108 ? 4.434 12.367 -5.918 1 98.94 108 SER A O 1
ATOM 816 N N . ALA A 1 109 ? 5.355 11.578 -4.023 1 98.75 109 ALA A N 1
ATOM 817 C CA . ALA A 1 109 ? 5.855 12.898 -3.648 1 98.75 109 ALA A CA 1
ATOM 818 C C . ALA A 1 109 ? 6.809 13.445 -4.707 1 98.75 109 ALA A C 1
ATOM 820 O O . ALA A 1 109 ? 6.695 14.602 -5.121 1 98.75 109 ALA A O 1
ATOM 821 N N . LEU A 1 110 ? 7.695 12.648 -5.195 1 98.5 110 LEU A N 1
ATOM 822 C CA . LEU A 1 110 ? 8.695 13.062 -6.172 1 98.5 110 LEU A CA 1
ATOM 823 C C . LEU A 1 110 ? 8.047 13.352 -7.52 1 98.5 110 LEU A C 1
ATOM 825 O O . LEU A 1 110 ? 8.508 14.219 -8.266 1 98.5 110 LEU A O 1
ATOM 829 N N . ALA A 1 111 ? 6.984 12.719 -7.855 1 98.56 111 ALA A N 1
ATOM 830 C CA . ALA A 1 111 ? 6.281 12.906 -9.125 1 98.56 111 ALA A CA 1
ATOM 831 C C . ALA A 1 111 ? 5.617 14.273 -9.18 1 98.56 111 ALA A C 1
ATOM 833 O O . ALA A 1 111 ? 5.305 14.773 -10.266 1 98.56 111 ALA A O 1
ATOM 834 N N . VAL A 1 112 ? 5.363 14.859 -7.996 1 97.69 112 VAL A N 1
ATOM 835 C CA . VAL A 1 112 ? 4.777 16.188 -7.961 1 97.69 112 VAL A CA 1
ATOM 836 C C . VAL A 1 112 ? 5.703 17.188 -8.672 1 97.69 112 VAL A C 1
ATOM 838 O O . VAL A 1 112 ? 5.238 18.109 -9.328 1 97.69 112 VAL A O 1
ATOM 841 N N . GLY A 1 113 ? 7.039 17 -8.5 1 94.94 113 GLY A N 1
ATOM 842 C CA . GLY A 1 113 ? 8.023 17.75 -9.273 1 94.94 113 GLY A CA 1
ATOM 843 C C . GLY A 1 113 ? 8.211 19.172 -8.781 1 94.94 113 GLY A C 1
ATOM 844 O O . GLY A 1 113 ? 8.773 20.016 -9.492 1 94.94 113 GLY A O 1
ATOM 845 N N . ASP A 1 114 ? 7.688 19.531 -7.602 1 94.12 114 ASP A N 1
ATOM 846 C CA . ASP A 1 114 ? 7.871 20.859 -7.008 1 94.12 114 ASP A CA 1
ATOM 847 C C . ASP A 1 114 ? 9.047 20.859 -6.035 1 94.12 114 ASP A C 1
ATOM 849 O O . ASP A 1 114 ? 9.008 20.172 -5.008 1 94.12 114 ASP A O 1
ATOM 853 N N . PRO A 1 115 ? 10.07 21.609 -6.301 1 91.38 115 PRO A N 1
ATOM 854 C CA . PRO A 1 115 ? 11.25 21.641 -5.43 1 91.38 115 PRO A CA 1
ATOM 855 C C . PRO A 1 115 ? 10.938 22.172 -4.031 1 91.38 115 PRO A C 1
ATOM 857 O O . PRO A 1 115 ? 11.688 21.906 -3.088 1 91.38 115 PRO A O 1
ATOM 860 N N . GLY A 1 116 ? 9.867 22.859 -3.924 1 94.44 116 GLY A N 1
ATOM 861 C CA . GLY A 1 116 ? 9.492 23.422 -2.635 1 94.44 116 GLY A CA 1
ATOM 862 C C . GLY A 1 116 ? 8.523 22.531 -1.865 1 94.44 116 GLY A C 1
ATOM 863 O O . GLY A 1 116 ? 8.055 22.906 -0.788 1 94.44 116 GLY A O 1
ATOM 864 N N . LEU A 1 117 ? 8.25 21.406 -2.408 1 97.88 117 LEU A N 1
ATOM 865 C CA . LEU A 1 117 ? 7.297 20.5 -1.767 1 97.88 117 LEU A CA 1
ATOM 866 C C . LEU A 1 117 ? 7.812 20.047 -0.403 1 97.88 117 LEU A C 1
ATOM 868 O O . LEU A 1 117 ? 8.969 19.656 -0.273 1 97.88 117 LEU A O 1
ATOM 872 N N . VAL A 1 118 ? 6.973 20.156 0.559 1 98.31 118 VAL A N 1
ATOM 873 C CA . VAL A 1 118 ? 7.266 19.594 1.875 1 98.31 118 VAL A CA 1
ATOM 874 C C . VAL A 1 118 ? 6.539 18.266 2.045 1 98.31 118 VAL A C 1
ATOM 876 O O . VAL A 1 118 ? 5.344 18.156 1.759 1 98.31 118 VAL A O 1
ATOM 879 N N . VAL A 1 119 ? 7.27 17.266 2.455 1 98.69 119 VAL A N 1
ATOM 880 C CA . VAL A 1 119 ? 6.684 15.961 2.721 1 98.69 119 VAL A CA 1
ATOM 881 C C . VAL A 1 119 ? 6.434 15.797 4.219 1 98.69 119 VAL A C 1
ATOM 883 O O . VAL A 1 119 ? 7.379 15.68 5.004 1 98.69 119 VAL A O 1
ATOM 886 N N . ALA A 1 120 ? 5.164 15.852 4.586 1 98.81 120 ALA A N 1
ATOM 887 C CA . ALA A 1 120 ? 4.762 15.602 5.969 1 98.81 120 ALA A CA 1
ATOM 888 C C . ALA A 1 120 ? 4.641 14.102 6.238 1 98.81 120 ALA A C 1
ATOM 890 O O . ALA A 1 120 ? 3.781 13.43 5.664 1 98.81 120 ALA A O 1
ATOM 891 N N . VAL A 1 121 ? 5.461 13.586 7.102 1 98.69 121 VAL A N 1
ATOM 892 C CA . VAL A 1 121 ? 5.535 12.148 7.312 1 98.69 121 VAL A CA 1
ATOM 893 C C . VAL A 1 121 ? 6.07 11.852 8.711 1 98.69 121 VAL A C 1
ATOM 895 O O . VAL A 1 121 ? 7.051 12.461 9.148 1 98.69 121 VAL A O 1
ATOM 898 N N . TRP A 1 122 ? 5.387 10.906 9.438 1 98.19 122 TRP A N 1
ATOM 899 C CA . TRP A 1 122 ? 5.801 10.555 10.789 1 98.19 122 TRP A CA 1
ATOM 900 C C . TRP A 1 122 ? 6.223 9.094 10.867 1 98.19 122 TRP A C 1
ATOM 902 O O . TRP A 1 122 ? 6.715 8.641 11.906 1 98.19 122 TRP A O 1
ATOM 912 N N . ASP A 1 123 ? 5.949 8.328 9.836 1 97.62 123 ASP A N 1
ATOM 913 C CA . ASP A 1 123 ? 6.523 6.992 9.75 1 97.62 123 ASP A CA 1
ATOM 914 C C . ASP A 1 123 ? 8.047 7.059 9.602 1 97.62 123 ASP A C 1
ATOM 916 O O . ASP A 1 123 ? 8.555 7.633 8.641 1 97.62 123 ASP A O 1
ATOM 920 N N . ARG A 1 124 ? 8.773 6.422 10.477 1 97.56 124 ARG A N 1
ATOM 921 C CA . ARG A 1 124 ? 10.219 6.566 10.586 1 97.56 124 ARG A CA 1
ATOM 922 C C . ARG A 1 124 ? 10.914 6.094 9.312 1 97.56 124 ARG A C 1
ATOM 924 O O . ARG A 1 124 ? 11.828 6.754 8.82 1 97.56 124 ARG A O 1
ATOM 931 N N . ARG A 1 125 ? 10.547 4.973 8.812 1 97.12 125 ARG A N 1
ATOM 932 C CA . ARG A 1 125 ? 11.188 4.418 7.625 1 97.12 125 ARG A CA 1
ATOM 933 C C . ARG A 1 125 ? 11 5.336 6.422 1 97.12 125 ARG A C 1
ATOM 935 O O . ARG A 1 125 ? 11.961 5.633 5.703 1 97.12 125 ARG A O 1
ATOM 942 N N . LEU A 1 126 ? 9.773 5.742 6.172 1 98.5 126 LEU A N 1
ATOM 943 C CA . LEU A 1 126 ? 9.492 6.633 5.051 1 98.5 126 LEU A CA 1
ATOM 944 C C . LEU A 1 126 ? 10.156 7.992 5.258 1 98.5 126 LEU A C 1
ATOM 946 O O . LEU A 1 126 ? 10.656 8.594 4.305 1 98.5 126 LEU A O 1
ATOM 950 N N . HIS A 1 127 ? 10.109 8.5 6.512 1 98.5 127 HIS A N 1
ATOM 951 C CA . HIS A 1 127 ? 10.766 9.766 6.832 1 98.5 127 HIS A CA 1
ATOM 952 C C . HIS A 1 127 ? 12.242 9.727 6.445 1 98.5 127 HIS A C 1
ATOM 954 O O . HIS A 1 127 ? 12.727 10.633 5.766 1 98.5 127 HIS A O 1
ATOM 960 N N . THR A 1 128 ? 12.914 8.664 6.859 1 97.62 128 THR A N 1
ATOM 961 C CA . THR A 1 128 ? 14.336 8.492 6.562 1 97.62 128 THR A CA 1
ATOM 962 C C . THR A 1 128 ? 14.562 8.391 5.055 1 97.62 128 THR A C 1
ATOM 964 O O . THR A 1 128 ? 15.484 9.008 4.52 1 97.62 128 THR A O 1
ATOM 967 N N . GLY A 1 129 ? 13.742 7.602 4.383 1 97.94 129 GLY A N 1
ATOM 968 C CA . GLY A 1 129 ? 13.852 7.465 2.939 1 97.94 129 GLY A CA 1
ATOM 969 C C . GLY A 1 129 ? 13.641 8.766 2.197 1 97.94 129 GLY A C 1
ATOM 970 O O . GLY A 1 129 ? 14.367 9.07 1.245 1 97.94 129 GLY A O 1
ATOM 971 N N . ALA A 1 130 ? 12.641 9.508 2.604 1 98.25 130 ALA A N 1
ATOM 972 C CA . ALA A 1 130 ? 12.344 10.789 1.971 1 98.25 130 ALA A CA 1
ATOM 973 C C . ALA A 1 130 ? 13.508 11.766 2.139 1 98.25 130 ALA A C 1
ATOM 975 O O . ALA A 1 130 ? 13.898 12.438 1.186 1 98.25 130 ALA A O 1
ATOM 976 N N . HIS A 1 131 ? 14.008 11.805 3.336 1 96.94 131 HIS A N 1
ATOM 977 C CA . HIS A 1 131 ? 15.164 12.648 3.596 1 96.94 131 HIS A CA 1
ATOM 978 C C . HIS A 1 131 ? 16.344 12.25 2.713 1 96.94 131 HIS A C 1
ATOM 980 O O . HIS A 1 131 ? 16.984 13.102 2.094 1 96.94 131 HIS A O 1
ATOM 986 N N . ALA A 1 132 ? 16.641 11.031 2.658 1 97.44 132 ALA A N 1
ATOM 987 C CA . ALA A 1 132 ? 17.75 10.508 1.866 1 97.44 132 ALA A CA 1
ATOM 988 C C . ALA A 1 132 ? 17.547 10.805 0.383 1 97.44 132 ALA A C 1
ATOM 990 O O . ALA A 1 132 ? 18.531 11.008 -0.35 1 97.44 132 ALA A O 1
ATOM 991 N N . ALA A 1 133 ? 16.344 10.867 -0.067 1 97.19 133 ALA A N 1
ATOM 992 C CA . ALA A 1 133 ? 16.016 11.125 -1.469 1 97.19 133 ALA A CA 1
ATOM 993 C C . ALA A 1 133 ? 16.062 12.617 -1.782 1 97.19 133 ALA A C 1
ATOM 995 O O . ALA A 1 133 ? 15.789 13.023 -2.912 1 97.19 133 ALA A O 1
ATOM 996 N N . GLY A 1 134 ? 16.281 13.43 -0.771 1 96.38 134 GLY A N 1
ATOM 997 C CA . GLY A 1 134 ? 16.469 14.852 -0.991 1 96.38 134 GLY A CA 1
ATOM 998 C C . GLY A 1 134 ? 15.203 15.664 -0.797 1 96.38 134 GLY A C 1
ATOM 999 O O . GLY A 1 134 ? 15.148 16.844 -1.162 1 96.38 134 GLY A O 1
ATOM 1000 N N . CYS A 1 135 ? 14.227 15.047 -0.253 1 97.44 135 CYS A N 1
ATOM 1001 C CA . CYS A 1 135 ? 12.984 15.773 -0.003 1 97.44 135 CYS A CA 1
ATOM 1002 C C . CYS A 1 135 ? 13.109 16.656 1.233 1 97.44 135 CYS A C 1
ATOM 1004 O O . CYS A 1 135 ? 13.875 16.344 2.15 1 97.44 135 CYS A O 1
ATOM 1006 N N . ARG A 1 136 ? 12.398 17.766 1.228 1 97.25 136 ARG A N 1
ATOM 1007 C CA . ARG A 1 136 ? 12.133 18.469 2.475 1 97.25 136 ARG A CA 1
ATOM 1008 C C . ARG A 1 136 ? 11.07 17.75 3.299 1 97.25 136 ARG A C 1
ATOM 1010 O O . ARG A 1 136 ? 9.969 17.484 2.809 1 97.25 136 ARG A O 1
ATOM 1017 N N . VAL A 1 137 ? 11.438 17.422 4.543 1 97.75 137 VAL A N 1
ATOM 1018 C CA . VAL A 1 137 ? 10.508 16.609 5.328 1 97.75 137 VAL A CA 1
ATOM 1019 C C . VAL A 1 137 ? 10.094 17.391 6.582 1 97.75 137 VAL A C 1
ATOM 1021 O O . VAL A 1 137 ? 10.867 18.203 7.102 1 97.75 137 VAL A O 1
ATOM 1024 N N . ALA A 1 138 ? 8.891 17.25 6.949 1 97.75 138 ALA A N 1
ATOM 1025 C CA . ALA A 1 138 ? 8.352 17.719 8.227 1 97.75 138 ALA A CA 1
ATOM 1026 C C . ALA A 1 138 ? 7.73 16.562 9.008 1 97.75 138 ALA A C 1
ATOM 1028 O O . ALA A 1 138 ? 6.961 15.766 8.453 1 97.75 138 ALA A O 1
ATOM 1029 N N . PRO A 1 139 ? 7.973 16.453 10.375 1 97.62 139 PRO A N 1
ATOM 1030 C CA . PRO A 1 139 ? 8.93 17.25 11.133 1 97.62 139 PRO A CA 1
ATOM 1031 C C . PRO A 1 139 ? 10.375 17.047 10.672 1 97.62 139 PRO A C 1
ATOM 1033 O O . PRO A 1 139 ? 10.68 16.031 10.039 1 97.62 139 PRO A O 1
ATOM 1036 N N . ALA A 1 140 ? 11.219 17.938 10.961 1 96.12 140 ALA A N 1
ATOM 1037 C CA . ALA A 1 140 ? 12.625 17.844 10.586 1 96.12 140 ALA A CA 1
ATOM 1038 C C . ALA A 1 140 ? 13.305 16.656 11.266 1 96.12 140 ALA A C 1
ATOM 1040 O O . ALA A 1 140 ? 14.18 16.016 10.68 1 96.12 140 ALA A O 1
ATOM 1041 N N . GLN A 1 141 ? 12.859 16.453 12.531 1 93.88 141 GLN A N 1
ATOM 1042 C CA . GLN A 1 141 ? 13.32 15.312 13.305 1 93.88 141 GLN A CA 1
ATOM 1043 C C . GLN A 1 141 ? 12.148 14.602 13.984 1 93.88 141 GLN A C 1
ATOM 1045 O O . GLN A 1 141 ? 11.242 15.25 14.508 1 93.88 141 GLN A O 1
ATOM 1050 N N . LEU A 1 142 ? 12.18 13.273 13.906 1 93.12 142 LEU A N 1
ATOM 1051 C CA . LEU A 1 142 ? 11.141 12.508 14.586 1 93.12 142 LEU A CA 1
ATOM 1052 C C . LEU A 1 142 ? 11.469 12.344 16.062 1 93.12 142 LEU A C 1
ATOM 1054 O O . LEU A 1 142 ? 12.641 12.289 16.453 1 93.12 142 LEU A O 1
ATOM 1058 N N . ASP A 1 143 ? 10.367 12.32 16.766 1 86.06 143 ASP A N 1
ATOM 1059 C CA . ASP A 1 143 ? 10.562 12.016 18.188 1 86.06 143 ASP A CA 1
ATOM 1060 C C . ASP A 1 143 ? 11.203 10.633 18.359 1 86.06 143 ASP A C 1
ATOM 1062 O O . ASP A 1 143 ? 10.93 9.719 17.578 1 86.06 143 ASP A O 1
ATOM 1066 N N . PRO A 1 144 ? 12.227 10.57 19.328 1 75.62 144 PRO A N 1
ATOM 1067 C CA . PRO A 1 144 ? 12.883 9.281 19.531 1 75.62 144 PRO A CA 1
ATOM 1068 C C . PRO A 1 144 ? 11.891 8.156 19.844 1 75.62 144 PRO A C 1
ATOM 1070 O O . PRO A 1 144 ? 10.82 8.406 20.406 1 75.62 144 PRO A O 1
ATOM 1073 N N . MET B 1 1 ? -9.758 -21.734 -18.812 1 73.81 1 MET B N 1
ATOM 1074 C CA . MET B 1 1 ? -8.875 -21.641 -17.656 1 73.81 1 MET B CA 1
ATOM 1075 C C . MET B 1 1 ? -9.172 -20.391 -16.844 1 73.81 1 MET B C 1
ATOM 1077 O O . MET B 1 1 ? -9.688 -19.391 -17.375 1 73.81 1 MET B O 1
ATOM 1081 N N . PRO B 1 2 ? -8.969 -20.531 -15.516 1 88.31 2 PRO B N 1
ATOM 1082 C CA . PRO B 1 2 ? -9.578 -19.484 -14.703 1 88.31 2 PRO B CA 1
ATOM 1083 C C . PRO B 1 2 ? -8.75 -18.188 -14.695 1 88.31 2 PRO B C 1
ATOM 1085 O O . PRO B 1 2 ? -7.566 -18.219 -15.023 1 88.31 2 PRO B O 1
ATOM 1088 N N . LEU B 1 3 ? -9.406 -17.078 -14.609 1 97.5 3 LEU B N 1
ATOM 1089 C CA . LEU B 1 3 ? -8.719 -15.852 -14.203 1 97.5 3 LEU B CA 1
ATOM 1090 C C . LEU B 1 3 ? -8.125 -16 -12.805 1 97.5 3 LEU B C 1
ATOM 1092 O O . LEU B 1 3 ? -8.773 -16.547 -11.906 1 97.5 3 LEU B O 1
ATOM 1096 N N . VAL B 1 4 ? -6.855 -15.562 -12.672 1 98.81 4 VAL B N 1
ATOM 1097 C CA . VAL B 1 4 ? -6.23 -15.625 -11.352 1 98.81 4 VAL B CA 1
ATOM 1098 C C . VAL B 1 4 ? -5.695 -14.242 -10.969 1 98.81 4 VAL B C 1
ATOM 1100 O O . VAL B 1 4 ? -5.051 -13.57 -11.781 1 98.81 4 VAL B O 1
ATOM 1103 N N . TYR B 1 5 ? -6.039 -13.844 -9.82 1 98.88 5 TYR B N 1
ATOM 1104 C CA . TYR B 1 5 ? -5.453 -12.664 -9.195 1 98.88 5 TYR B CA 1
ATOM 1105 C C . TYR B 1 5 ? -4.277 -13.047 -8.305 1 98.88 5 TYR B C 1
ATOM 1107 O O . TYR B 1 5 ? -4.414 -13.875 -7.406 1 98.88 5 TYR B O 1
ATOM 1115 N N . PHE B 1 6 ? -3.111 -12.461 -8.539 1 98.94 6 PHE B N 1
ATOM 1116 C CA . PHE B 1 6 ? -1.917 -12.711 -7.738 1 98.94 6 PHE B CA 1
ATOM 1117 C C . PHE B 1 6 ? -1.589 -11.5 -6.867 1 98.94 6 PHE B C 1
ATOM 1119 O O . PHE B 1 6 ? -1.382 -10.398 -7.379 1 98.94 6 PHE B O 1
ATOM 1126 N N . ASP B 1 7 ? -1.572 -11.711 -5.52 1 98.56 7 ASP B N 1
ATOM 1127 C CA . ASP B 1 7 ? -1.027 -10.625 -4.719 1 98.56 7 ASP B CA 1
ATOM 1128 C C . ASP B 1 7 ? 0.498 -10.68 -4.68 1 98.56 7 ASP B C 1
ATOM 1130 O O . ASP B 1 7 ? 1.112 -11.492 -5.375 1 98.56 7 ASP B O 1
ATOM 1134 N N . ALA B 1 8 ? 1.149 -9.836 -3.945 1 98.75 8 ALA B N 1
ATOM 1135 C CA . ALA B 1 8 ? 2.605 -9.734 -3.91 1 98.75 8 ALA B CA 1
ATOM 1136 C C . ALA B 1 8 ? 3.229 -11.016 -3.355 1 98.75 8 ALA B C 1
ATOM 1138 O O . ALA B 1 8 ? 4.246 -11.492 -3.867 1 98.75 8 ALA B O 1
ATOM 1139 N N . SER B 1 9 ? 2.617 -11.586 -2.344 1 98.44 9 SER B N 1
ATOM 1140 C CA . SER B 1 9 ? 3.17 -12.797 -1.746 1 98.44 9 SER B CA 1
ATOM 1141 C C . SER B 1 9 ? 3.162 -13.953 -2.736 1 98.44 9 SER B C 1
ATOM 1143 O O . SER B 1 9 ? 4.047 -14.812 -2.703 1 98.44 9 SER B O 1
ATOM 1145 N N . ALA B 1 10 ? 2.148 -14.023 -3.578 1 98.75 10 ALA B N 1
ATOM 1146 C CA . ALA B 1 10 ? 2.074 -15.062 -4.602 1 98.75 10 ALA B CA 1
ATOM 1147 C C . ALA B 1 10 ? 3.174 -14.891 -5.645 1 98.75 10 ALA B C 1
ATOM 1149 O O . ALA B 1 10 ? 3.787 -15.859 -6.082 1 98.75 10 ALA B O 1
ATOM 1150 N N . PHE B 1 11 ? 3.439 -13.664 -6.051 1 98.81 11 PHE B N 1
ATOM 1151 C CA . PHE B 1 11 ? 4.516 -13.414 -7.004 1 98.81 11 PHE B CA 1
ATOM 1152 C C . PHE B 1 11 ? 5.863 -13.805 -6.414 1 98.81 11 PHE B C 1
ATOM 1154 O O . PHE B 1 11 ? 6.727 -14.336 -7.117 1 98.81 11 PHE B O 1
ATOM 1161 N N . VAL B 1 12 ? 6.055 -13.492 -5.129 1 98.56 12 VAL B N 1
ATOM 1162 C CA . VAL B 1 12 ? 7.305 -13.875 -4.477 1 98.56 12 VAL B CA 1
ATOM 1163 C C . VAL B 1 12 ? 7.484 -15.383 -4.543 1 98.56 12 VAL B C 1
ATOM 1165 O O . VAL 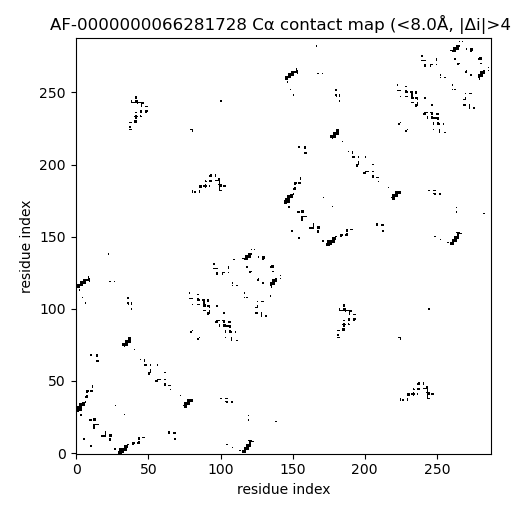B 1 12 ? 8.594 -15.875 -4.766 1 98.56 12 VAL B O 1
ATOM 1168 N N . LYS B 1 13 ? 6.398 -16.172 -4.41 1 97.81 13 LYS B N 1
ATOM 1169 C CA . LYS B 1 13 ? 6.477 -17.625 -4.535 1 97.81 13 LYS B CA 1
ATOM 1170 C C . LYS B 1 13 ? 6.906 -18.031 -5.941 1 97.81 13 LYS B C 1
ATOM 1172 O O . LYS B 1 13 ? 7.57 -19.062 -6.121 1 97.81 13 LYS B O 1
ATOM 1177 N N . LEU B 1 14 ? 6.496 -17.266 -6.938 1 98.25 14 LEU B N 1
ATOM 1178 C CA . LEU B 1 14 ? 6.867 -17.562 -8.312 1 98.25 14 LEU B CA 1
ATOM 1179 C C . LEU B 1 14 ? 8.352 -17.281 -8.547 1 98.25 14 LEU B C 1
ATOM 1181 O O . LEU B 1 14 ? 8.969 -17.891 -9.422 1 98.25 14 LEU B O 1
ATOM 1185 N N . LEU B 1 15 ? 8.914 -16.359 -7.727 1 98.12 15 LEU B N 1
ATOM 1186 C CA . LEU B 1 15 ? 10.25 -15.836 -8 1 98.12 15 LEU B CA 1
ATOM 1187 C C . LEU B 1 15 ? 11.297 -16.531 -7.133 1 98.12 15 LEU B C 1
ATOM 1189 O O . LEU B 1 15 ? 12.492 -16.359 -7.348 1 98.12 15 LEU B O 1
ATOM 1193 N N . THR B 1 16 ? 10.836 -17.281 -6.152 1 94.06 16 THR B N 1
ATOM 1194 C CA . THR B 1 16 ? 11.727 -17.953 -5.223 1 94.06 16 THR B CA 1
ATOM 1195 C C . THR B 1 16 ? 11.43 -19.453 -5.18 1 94.06 16 THR B C 1
ATOM 1197 O O . THR B 1 16 ? 10.414 -19.906 -5.715 1 94.06 16 THR B O 1
ATOM 1200 N N . THR B 1 17 ? 12.383 -20.234 -4.66 1 92.25 17 THR B N 1
ATOM 1201 C CA . THR B 1 17 ? 12.164 -21.656 -4.43 1 92.25 17 THR B CA 1
ATOM 1202 C C . THR B 1 17 ? 11.922 -21.938 -2.951 1 92.25 17 THR B C 1
ATOM 1204 O O . THR B 1 17 ? 12.867 -22.016 -2.164 1 92.25 17 THR B O 1
ATOM 1207 N N . GLU B 1 18 ? 10.758 -22.016 -2.631 1 92.94 18 GLU B N 1
ATOM 1208 C CA . GLU B 1 18 ? 10.344 -22.234 -1.248 1 92.94 18 GLU B CA 1
ATOM 1209 C C . GLU B 1 18 ? 8.984 -22.922 -1.182 1 92.94 18 GLU B C 1
ATOM 1211 O O . GLU B 1 18 ? 8.406 -23.281 -2.215 1 92.94 18 GLU B O 1
ATOM 1216 N N . THR B 1 19 ? 8.57 -23.281 0.013 1 93 19 THR B N 1
ATOM 1217 C CA . THR B 1 19 ? 7.246 -23.859 0.185 1 93 19 THR B CA 1
ATOM 1218 C C . THR B 1 19 ? 6.184 -22.984 -0.475 1 93 19 THR B C 1
ATOM 1220 O O . THR B 1 19 ? 6.145 -21.781 -0.26 1 93 19 THR B O 1
ATOM 1223 N N . GLY B 1 20 ? 5.324 -23.547 -1.373 1 95 20 GLY B N 1
ATOM 1224 C CA . GLY B 1 20 ? 4.277 -22.828 -2.074 1 95 20 GLY B CA 1
ATOM 1225 C C . GLY B 1 20 ? 4.633 -22.5 -3.512 1 95 20 GLY B C 1
ATOM 1226 O O . GLY B 1 20 ? 3.758 -22.172 -4.312 1 95 20 GLY B O 1
ATOM 1227 N N . SER B 1 21 ? 5.922 -22.609 -3.818 1 96.81 21 SER B N 1
ATOM 1228 C CA . SER B 1 21 ? 6.383 -22.219 -5.148 1 96.81 21 SER B CA 1
ATOM 1229 C C . SER B 1 21 ? 5.758 -23.109 -6.223 1 96.81 21 SER B C 1
ATOM 1231 O O . SER B 1 21 ? 5.359 -22.625 -7.285 1 96.81 21 SER B O 1
ATOM 1233 N N . SER B 1 22 ? 5.676 -24.406 -5.922 1 97.12 22 SER B N 1
ATOM 1234 C CA . SER B 1 22 ? 5.113 -25.344 -6.895 1 97.12 22 SER B CA 1
ATOM 1235 C C . SER B 1 22 ? 3.658 -25.016 -7.203 1 97.12 22 SER B C 1
ATOM 1237 O O . SER B 1 22 ? 3.248 -25 -8.367 1 97.12 22 SER B O 1
ATOM 1239 N N . LEU B 1 23 ? 2.926 -24.703 -6.199 1 97.38 23 LEU B N 1
ATOM 1240 C CA . LEU B 1 23 ? 1.522 -24.359 -6.398 1 97.38 23 LEU B CA 1
ATOM 1241 C C . LEU B 1 23 ? 1.391 -23.031 -7.133 1 97.38 23 LEU B C 1
ATOM 1243 O O . LEU B 1 23 ? 0.558 -22.891 -8.031 1 97.38 23 LEU B O 1
ATOM 1247 N N . ALA B 1 24 ? 2.148 -22.031 -6.77 1 98.31 24 ALA B N 1
ATOM 1248 C CA . ALA B 1 24 ? 2.119 -20.734 -7.453 1 98.31 24 ALA B CA 1
ATOM 1249 C C . ALA B 1 24 ? 2.422 -20.891 -8.938 1 98.31 24 ALA B C 1
ATOM 1251 O O . ALA B 1 24 ? 1.748 -20.297 -9.781 1 98.31 24 ALA B O 1
ATOM 1252 N N . SER B 1 25 ? 3.412 -21.734 -9.219 1 98.31 25 SER B N 1
ATOM 1253 C CA . SER B 1 25 ? 3.785 -21.984 -10.602 1 98.31 25 SER B CA 1
ATOM 1254 C C . SER B 1 25 ? 2.656 -22.672 -11.367 1 98.31 25 SER B C 1
ATOM 1256 O O . SER B 1 25 ? 2.393 -22.344 -12.523 1 98.31 25 SER B O 1
ATOM 1258 N N . ALA B 1 26 ? 2.037 -23.609 -10.719 1 98.12 26 ALA B N 1
ATOM 1259 C CA . ALA B 1 26 ? 0.924 -24.312 -11.352 1 98.12 26 ALA B CA 1
ATOM 1260 C C . ALA B 1 26 ? -0.224 -23.359 -11.664 1 98.12 26 ALA B C 1
ATOM 1262 O O . ALA B 1 26 ? -0.837 -23.453 -12.734 1 98.12 26 ALA B O 1
ATOM 1263 N N . LEU B 1 27 ? -0.539 -22.469 -10.75 1 98.31 27 LEU B N 1
ATOM 1264 C CA . LEU B 1 27 ? -1.581 -21.469 -10.953 1 98.31 27 LEU B CA 1
ATOM 1265 C C . LEU B 1 27 ? -1.227 -20.547 -12.109 1 98.31 27 LEU B C 1
ATOM 1267 O O . LEU B 1 27 ? -2.076 -20.234 -12.945 1 98.31 27 LEU B O 1
ATOM 1271 N N . TRP B 1 28 ? -0.027 -20.078 -12.172 1 98.56 28 TRP B N 1
ATOM 1272 C CA . TRP B 1 28 ? 0.436 -19.188 -13.227 1 98.56 28 TRP B CA 1
ATOM 1273 C C . TRP B 1 28 ? 0.334 -19.844 -14.594 1 98.56 28 TRP B C 1
ATOM 1275 O O . TRP B 1 28 ? -0.221 -19.281 -15.531 1 98.56 28 TRP B O 1
ATOM 1285 N N . ASP B 1 29 ? 0.864 -21.062 -14.562 1 98.06 29 ASP B N 1
ATOM 1286 C CA . ASP B 1 29 ? 0.915 -21.781 -15.828 1 98.06 29 ASP B CA 1
ATOM 1287 C C . ASP B 1 29 ? -0.488 -22.156 -16.312 1 98.06 29 ASP B C 1
ATOM 1289 O O . ASP B 1 29 ? -0.732 -22.266 -17.516 1 98.06 29 ASP B O 1
ATOM 1293 N N . GLY B 1 30 ? -1.367 -22.328 -15.414 1 97.56 30 GLY B N 1
ATOM 1294 C CA . GLY B 1 30 ? -2.684 -22.844 -15.75 1 97.56 30 GLY B CA 1
ATOM 1295 C C . GLY B 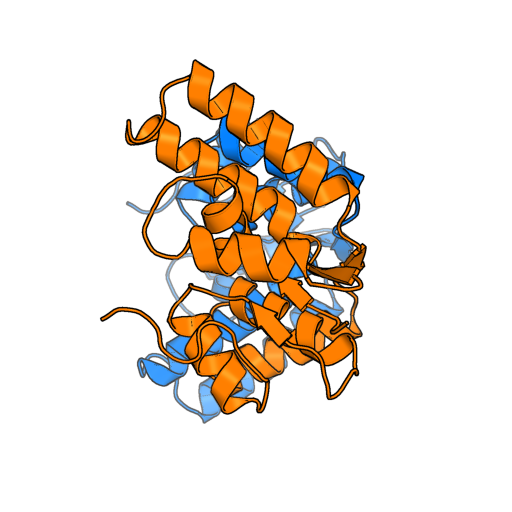1 30 ? -3.727 -21.75 -15.93 1 97.56 30 GLY B C 1
ATOM 1296 O O . GLY B 1 30 ? -4.863 -22.031 -16.312 1 97.56 30 GLY B O 1
ATOM 1297 N N . CYS B 1 31 ? -3.357 -20.516 -15.656 1 97.19 31 CYS B N 1
ATOM 1298 C CA . CYS B 1 31 ? -4.391 -19.484 -15.695 1 97.19 31 CYS B CA 1
ATOM 1299 C C . CYS B 1 31 ? -4.551 -18.922 -17.094 1 97.19 31 CYS B C 1
ATOM 1301 O O . CYS B 1 31 ? -3.594 -18.906 -17.875 1 97.19 31 CYS B O 1
ATOM 1303 N N . ASP B 1 32 ? -5.789 -18.516 -17.391 1 96.88 32 ASP B N 1
ATOM 1304 C CA . ASP B 1 32 ? -6.07 -17.828 -18.656 1 96.88 32 ASP B CA 1
ATOM 1305 C C . ASP B 1 32 ? -5.473 -16.438 -18.672 1 96.88 32 ASP B C 1
ATOM 1307 O O . ASP B 1 32 ? -5.004 -15.961 -19.703 1 96.88 32 ASP B O 1
ATOM 1311 N N . ALA B 1 33 ? -5.617 -15.766 -17.625 1 98.06 33 ALA B N 1
ATOM 1312 C CA . ALA B 1 33 ? -5.066 -14.43 -17.438 1 98.06 33 ALA B CA 1
ATOM 1313 C C . ALA B 1 33 ? -4.672 -14.195 -15.984 1 98.06 33 ALA B C 1
ATOM 1315 O O . ALA B 1 33 ? -5.344 -14.68 -15.07 1 98.06 33 ALA B O 1
ATOM 1316 N N . ALA B 1 34 ? -3.607 -13.461 -15.844 1 98.75 34 ALA B N 1
ATOM 1317 C CA . ALA B 1 34 ? -3.139 -13.047 -14.531 1 98.75 34 ALA B CA 1
ATOM 1318 C C . ALA B 1 34 ? -3.447 -11.57 -14.281 1 98.75 34 ALA B C 1
ATOM 1320 O O . ALA B 1 34 ? -3.201 -10.727 -15.141 1 98.75 34 ALA B O 1
ATOM 1321 N N . LEU B 1 35 ? -4.031 -11.273 -13.141 1 98.88 35 LEU B N 1
ATOM 1322 C CA . LEU B 1 35 ? -4.34 -9.906 -12.734 1 98.88 35 LEU B CA 1
ATOM 1323 C C . LEU B 1 35 ? -3.721 -9.586 -11.375 1 98.88 35 LEU B C 1
ATOM 1325 O O . LEU B 1 35 ? -3.48 -10.492 -10.578 1 98.88 35 LEU B O 1
ATOM 1329 N N . SER B 1 36 ? -3.484 -8.375 -11.172 1 98.94 36 SER B N 1
ATOM 1330 C CA . SER B 1 36 ? -3.021 -7.902 -9.875 1 98.94 36 SER B CA 1
ATOM 1331 C C . SER B 1 36 ? -3.184 -6.391 -9.742 1 98.94 36 SER B C 1
ATOM 1333 O O . SER B 1 36 ? -3.219 -5.676 -10.75 1 98.94 36 SER B O 1
ATOM 1335 N N . SER B 1 37 ? -3.287 -5.961 -8.523 1 98.94 37 SER B N 1
ATOM 1336 C CA . SER B 1 37 ? -3.207 -4.523 -8.297 1 98.94 37 SER B CA 1
ATOM 1337 C C . SER B 1 37 ? -1.873 -3.961 -8.781 1 98.94 37 SER B C 1
ATOM 1339 O O . SER B 1 37 ? -0.826 -4.578 -8.578 1 98.94 37 SER B O 1
ATOM 1341 N N . ARG B 1 38 ? -1.895 -2.756 -9.336 1 98.81 38 ARG B N 1
ATOM 1342 C CA . ARG B 1 38 ? -0.643 -2.092 -9.688 1 98.81 38 ARG B CA 1
ATOM 1343 C C . ARG B 1 38 ? 0.265 -1.956 -8.469 1 98.81 38 ARG B C 1
ATOM 1345 O O . ARG B 1 38 ? 1.486 -1.868 -8.609 1 98.81 38 ARG B O 1
ATOM 1352 N N . LEU B 1 39 ? -0.261 -2.021 -7.281 1 98.88 39 LEU B N 1
ATOM 1353 C CA . LEU B 1 39 ? 0.476 -1.912 -6.027 1 98.88 39 LEU B CA 1
ATOM 1354 C C . LEU B 1 39 ? 1.443 -3.078 -5.863 1 98.88 39 LEU B C 1
ATOM 1356 O O . LEU B 1 39 ? 2.436 -2.971 -5.137 1 98.88 39 LEU B O 1
ATOM 1360 N N . ALA B 1 40 ? 1.22 -4.141 -6.535 1 98.94 40 ALA B N 1
ATOM 1361 C CA . ALA B 1 40 ? 2.033 -5.344 -6.371 1 98.94 40 ALA B CA 1
ATOM 1362 C C . ALA B 1 40 ? 3.465 -5.105 -6.848 1 98.94 40 ALA B C 1
ATOM 1364 O O . ALA B 1 40 ? 4.41 -5.672 -6.293 1 98.94 40 ALA B O 1
ATOM 1365 N N . TYR B 1 41 ? 3.621 -4.227 -7.809 1 98.94 41 TYR B N 1
ATOM 1366 C CA . TYR B 1 41 ? 4.934 -4.07 -8.422 1 98.94 41 TYR B CA 1
ATOM 1367 C C . TYR B 1 41 ? 5.957 -3.58 -7.41 1 98.94 41 TYR B C 1
ATOM 1369 O O . TYR B 1 41 ? 6.957 -4.254 -7.148 1 98.94 41 TYR B O 1
ATOM 1377 N N . PRO B 1 42 ? 5.695 -2.42 -6.82 1 98.94 42 PRO B N 1
ATOM 1378 C CA . PRO B 1 42 ? 6.688 -1.989 -5.832 1 98.94 42 PRO B CA 1
ATOM 1379 C C . PRO B 1 42 ? 6.75 -2.918 -4.621 1 98.94 42 PRO B C 1
ATOM 1381 O O . PRO B 1 42 ? 7.793 -3.01 -3.965 1 98.94 42 PRO B O 1
ATOM 1384 N N . GLU B 1 43 ? 5.668 -3.609 -4.254 1 98.94 43 GLU B N 1
ATOM 1385 C CA . GLU B 1 43 ? 5.676 -4.535 -3.125 1 98.94 43 GLU B CA 1
ATOM 1386 C C . GLU B 1 43 ? 6.648 -5.688 -3.363 1 98.94 43 GLU B C 1
ATOM 1388 O O . GLU B 1 43 ? 7.41 -6.059 -2.469 1 98.94 43 GLU B O 1
ATOM 1393 N N . VAL B 1 44 ? 6.605 -6.23 -4.543 1 98.94 44 VAL B N 1
ATOM 1394 C CA . VAL B 1 44 ? 7.473 -7.355 -4.871 1 98.94 44 VAL B CA 1
ATOM 1395 C C . VAL B 1 44 ? 8.922 -6.887 -4.957 1 98.94 44 VAL B C 1
ATOM 1397 O O . VAL B 1 44 ? 9.828 -7.562 -4.465 1 98.94 44 VAL B O 1
ATOM 1400 N N . ARG B 1 45 ? 9.125 -5.707 -5.59 1 98.88 45 ARG B N 1
ATOM 1401 C CA . ARG B 1 45 ? 10.469 -5.141 -5.617 1 98.88 45 ARG B CA 1
ATOM 1402 C C . ARG B 1 45 ? 11.031 -4.984 -4.211 1 98.88 45 ARG B C 1
ATOM 1404 O O . ARG B 1 45 ? 12.188 -5.312 -3.957 1 98.88 45 ARG B O 1
ATOM 1411 N N . ALA B 1 46 ? 10.25 -4.496 -3.336 1 98.81 46 ALA B N 1
ATOM 1412 C CA . ALA B 1 46 ? 10.656 -4.316 -1.946 1 98.81 46 ALA B CA 1
ATOM 1413 C C . ALA B 1 46 ? 10.984 -5.656 -1.29 1 98.81 46 ALA B C 1
ATOM 1415 O O . ALA B 1 46 ? 11.969 -5.773 -0.561 1 98.81 46 ALA B O 1
ATOM 1416 N N . ALA B 1 47 ? 10.148 -6.617 -1.51 1 98.62 47 ALA B N 1
ATOM 1417 C CA . ALA B 1 47 ? 10.344 -7.938 -0.914 1 98.62 47 ALA B CA 1
ATOM 1418 C C . ALA B 1 47 ? 11.648 -8.57 -1.388 1 98.62 47 ALA B C 1
ATOM 1420 O O . ALA B 1 47 ? 12.383 -9.148 -0.591 1 98.62 47 ALA B O 1
ATOM 1421 N N . LEU B 1 48 ? 11.898 -8.469 -2.652 1 98.5 48 LEU B N 1
ATOM 1422 C CA . LEU B 1 48 ? 13.133 -9.016 -3.211 1 98.5 48 LEU B CA 1
ATOM 1423 C C . LEU B 1 48 ? 14.352 -8.305 -2.637 1 98.5 48 LEU B C 1
ATOM 1425 O O . LEU B 1 48 ? 15.336 -8.945 -2.264 1 98.5 48 LEU B O 1
ATOM 1429 N N . ALA B 1 49 ? 14.297 -6.992 -2.545 1 98.25 49 ALA B N 1
ATOM 1430 C CA . ALA B 1 49 ? 15.398 -6.215 -1.975 1 98.25 49 ALA B CA 1
ATOM 1431 C C . ALA B 1 49 ? 15.648 -6.609 -0.522 1 98.25 49 ALA B C 1
ATOM 1433 O O . ALA B 1 49 ? 16.797 -6.723 -0.097 1 98.25 49 ALA B O 1
ATOM 1434 N N . ALA B 1 50 ? 14.562 -6.77 0.174 1 98.31 50 ALA B N 1
ATOM 1435 C CA . ALA B 1 50 ? 14.688 -7.176 1.57 1 98.31 50 ALA B CA 1
ATOM 1436 C C . ALA B 1 50 ? 15.344 -8.547 1.686 1 98.31 50 ALA B C 1
ATOM 1438 O O . ALA B 1 50 ? 16.156 -8.781 2.582 1 98.31 50 ALA B O 1
ATOM 1439 N N . ALA B 1 51 ? 14.969 -9.445 0.812 1 97.5 51 ALA B N 1
ATOM 1440 C CA . ALA B 1 51 ? 15.547 -10.781 0.812 1 97.5 51 ALA B CA 1
ATOM 1441 C C . ALA B 1 51 ? 17.062 -10.727 0.59 1 97.5 51 ALA B C 1
ATOM 1443 O O . ALA B 1 51 ? 17.812 -11.5 1.189 1 97.5 51 ALA B O 1
ATOM 1444 N N . ALA B 1 52 ? 17.453 -9.828 -0.257 1 97.06 52 ALA B N 1
ATOM 1445 C CA . ALA B 1 52 ? 18.891 -9.664 -0.506 1 97.06 52 ALA B CA 1
ATOM 1446 C C . ALA B 1 52 ? 19.594 -9.055 0.705 1 97.06 52 ALA B C 1
ATOM 1448 O O . ALA B 1 52 ? 20.672 -9.508 1.095 1 97.06 52 ALA B O 1
ATOM 1449 N N . ARG B 1 53 ? 19.016 -8.109 1.292 1 97 53 ARG B N 1
ATOM 1450 C CA . ARG B 1 53 ? 19.578 -7.457 2.467 1 97 53 ARG B CA 1
ATOM 1451 C C . ARG B 1 53 ? 19.719 -8.438 3.625 1 97 53 ARG B C 1
ATOM 1453 O O . ARG B 1 53 ? 20.672 -8.352 4.414 1 97 53 ARG B O 1
ATOM 1460 N N . ASN B 1 54 ? 18.766 -9.352 3.689 1 97.12 54 ASN B N 1
ATOM 1461 C CA . ASN B 1 54 ? 18.766 -10.352 4.758 1 97.12 54 ASN B CA 1
ATOM 1462 C C . ASN B 1 54 ? 19.609 -11.57 4.395 1 97.12 54 ASN B C 1
ATOM 1464 O O . ASN B 1 54 ? 19.594 -12.57 5.105 1 97.12 54 ASN B O 1
ATOM 1468 N N . HIS B 1 55 ? 20.203 -11.531 3.297 1 95.44 55 HIS B N 1
ATOM 1469 C CA . HIS B 1 55 ? 21.141 -12.539 2.811 1 95.44 55 HIS B CA 1
ATOM 1470 C C . HIS B 1 55 ? 20.406 -13.828 2.445 1 95.44 55 HIS B C 1
ATOM 1472 O O . HIS B 1 55 ? 21 -14.906 2.486 1 95.44 55 HIS B O 1
ATOM 1478 N N . ASP B 1 56 ? 19.156 -13.672 2.158 1 95.19 56 ASP B N 1
ATOM 1479 C CA . ASP B 1 56 ? 18.391 -14.797 1.62 1 95.19 56 ASP B CA 1
ATOM 1480 C C . ASP B 1 56 ? 18.641 -14.961 0.123 1 95.19 56 ASP B C 1
ATOM 1482 O O . ASP B 1 56 ? 18.422 -16.031 -0.437 1 95.19 56 ASP B O 1
ATOM 1486 N N . LEU B 1 57 ? 19.078 -13.898 -0.557 1 96.06 57 LEU B N 1
ATOM 1487 C CA . LEU B 1 57 ? 19.469 -13.859 -1.96 1 96.06 57 LEU B CA 1
ATOM 1488 C C . LEU B 1 57 ? 20.844 -13.211 -2.119 1 96.06 57 LEU B C 1
ATOM 1490 O O . LEU B 1 57 ? 21.156 -12.227 -1.445 1 96.06 57 LEU B O 1
ATOM 1494 N N . THR B 1 58 ? 21.625 -13.789 -2.969 1 96.88 58 THR B N 1
ATOM 1495 C CA . THR B 1 58 ? 22.828 -13.086 -3.396 1 96.88 58 THR B CA 1
ATOM 1496 C C . THR B 1 58 ? 22.484 -11.945 -4.352 1 96.88 58 THR B C 1
ATOM 1498 O O . THR B 1 58 ? 21.359 -11.875 -4.863 1 96.88 58 THR B O 1
ATOM 1501 N N . GLU B 1 59 ? 23.453 -11.086 -4.609 1 96 59 GLU B N 1
ATOM 1502 C CA . GLU B 1 59 ? 23.219 -9.984 -5.547 1 96 59 GLU B CA 1
ATOM 1503 C C . GLU B 1 59 ? 22.875 -10.516 -6.938 1 96 59 GLU B C 1
ATOM 1505 O O . GLU B 1 59 ? 22.047 -9.938 -7.637 1 96 59 GLU B O 1
ATOM 1510 N N . SER B 1 60 ? 23.578 -11.586 -7.312 1 97.12 60 SER B N 1
ATOM 1511 C CA . SER B 1 60 ? 23.297 -12.195 -8.609 1 97.12 60 SER B CA 1
ATOM 1512 C C . SER B 1 60 ? 21.906 -12.805 -8.656 1 97.12 60 SER B C 1
ATOM 1514 O O . SER B 1 60 ? 21.188 -12.656 -9.648 1 97.12 60 SER B O 1
ATOM 1516 N N . GLU B 1 61 ? 21.484 -13.445 -7.598 1 97.25 61 GLU B N 1
ATOM 1517 C CA . GLU B 1 61 ? 20.156 -14.016 -7.504 1 97.25 61 GLU B CA 1
ATOM 1518 C C . GLU B 1 61 ? 19.078 -12.93 -7.504 1 97.25 61 GLU B C 1
ATOM 1520 O O . GLU B 1 61 ? 18 -13.109 -8.07 1 97.25 61 GLU B O 1
ATOM 1525 N N . LEU B 1 62 ? 19.422 -11.883 -6.824 1 97.69 62 LEU B N 1
ATOM 1526 C CA . LEU B 1 62 ? 18.5 -10.742 -6.816 1 97.69 62 LEU B CA 1
ATOM 1527 C C . LEU B 1 62 ? 18.312 -10.195 -8.227 1 97.69 62 LEU B C 1
ATOM 1529 O O . LEU B 1 62 ? 17.172 -9.945 -8.648 1 97.69 62 LEU B O 1
ATOM 1533 N N . ALA B 1 63 ? 19.375 -9.992 -8.969 1 97.69 63 ALA B N 1
ATOM 1534 C CA . ALA B 1 63 ? 19.297 -9.484 -10.336 1 97.69 63 ALA B CA 1
ATOM 1535 C C . ALA B 1 63 ? 18.453 -10.398 -11.227 1 97.69 63 ALA B C 1
ATOM 1537 O O . ALA B 1 63 ? 17.656 -9.93 -12.023 1 97.69 63 ALA B O 1
ATOM 1538 N N . ASP B 1 64 ? 18.672 -11.656 -11.047 1 98.12 64 ASP B N 1
ATOM 1539 C CA . ASP B 1 64 ? 17.891 -12.633 -11.805 1 98.12 64 ASP B CA 1
ATOM 1540 C C . ASP B 1 64 ? 16.406 -12.562 -11.43 1 98.12 64 ASP B C 1
ATOM 1542 O O . ASP B 1 64 ? 15.539 -12.578 -12.312 1 98.12 64 ASP B O 1
ATOM 1546 N N . ALA B 1 65 ? 16.141 -12.508 -10.172 1 98.38 65 ALA B N 1
ATOM 1547 C CA . ALA B 1 65 ? 14.758 -12.445 -9.688 1 98.38 65 ALA B CA 1
ATOM 1548 C C . ALA B 1 65 ? 14.062 -11.18 -10.195 1 98.38 65 ALA B C 1
ATOM 1550 O O . ALA B 1 65 ? 12.875 -11.211 -10.531 1 98.38 65 ALA B O 1
ATOM 1551 N N . GLU B 1 66 ? 14.773 -10.094 -10.195 1 98.38 66 GLU B N 1
ATOM 1552 C CA . GLU B 1 66 ? 14.219 -8.836 -10.672 1 98.38 66 GLU B CA 1
ATOM 1553 C C . GLU B 1 66 ? 13.898 -8.898 -12.164 1 98.38 66 GLU B C 1
ATOM 1555 O O . GLU B 1 66 ? 12.891 -8.352 -12.609 1 98.38 66 GLU B O 1
ATOM 1560 N N . ARG B 1 67 ? 14.789 -9.5 -12.898 1 98.5 67 ARG B N 1
ATOM 1561 C CA . ARG B 1 67 ? 14.523 -9.688 -14.32 1 98.5 67 ARG B CA 1
ATOM 1562 C C . ARG B 1 67 ? 13.281 -10.555 -14.531 1 98.5 67 ARG B C 1
ATOM 1564 O O . ARG B 1 67 ? 12.422 -10.219 -15.352 1 98.5 67 ARG B O 1
ATOM 1571 N N . ASP B 1 68 ? 13.211 -11.672 -13.844 1 98.69 68 ASP B N 1
ATOM 1572 C CA . ASP B 1 68 ? 12.047 -12.539 -13.922 1 98.69 68 ASP B CA 1
ATOM 1573 C C . ASP B 1 68 ? 10.773 -11.789 -13.508 1 98.69 68 ASP B C 1
ATOM 1575 O O . ASP B 1 68 ? 9.719 -11.977 -14.109 1 98.69 68 ASP B O 1
ATOM 1579 N N . TRP B 1 69 ? 10.914 -10.984 -12.477 1 98.81 69 TRP B N 1
ATOM 1580 C CA . TRP B 1 69 ? 9.773 -10.195 -12.008 1 98.81 69 TRP B CA 1
ATOM 1581 C C . TRP B 1 69 ? 9.258 -9.281 -13.109 1 98.81 69 TRP B C 1
ATOM 1583 O O . TRP B 1 69 ? 8.047 -9.156 -13.305 1 98.81 69 TRP B O 1
ATOM 1593 N N . GLU B 1 70 ? 10.133 -8.617 -13.828 1 98.75 70 GLU B N 1
ATOM 1594 C CA . GLU B 1 70 ? 9.727 -7.766 -14.945 1 98.75 70 GLU B CA 1
ATOM 1595 C C . GLU B 1 70 ? 8.93 -8.562 -15.977 1 98.75 70 GLU B C 1
ATOM 1597 O O . GLU B 1 70 ? 7.957 -8.055 -16.547 1 98.75 70 GLU B O 1
ATOM 1602 N N . ASP B 1 71 ? 9.328 -9.758 -16.203 1 98.75 71 ASP B N 1
ATOM 1603 C CA . ASP B 1 71 ? 8.633 -10.609 -17.172 1 98.75 71 ASP B CA 1
ATOM 1604 C C . ASP B 1 71 ? 7.242 -10.984 -16.672 1 98.75 71 ASP B C 1
ATOM 1606 O O . ASP B 1 71 ? 6.273 -10.938 -17.422 1 98.75 71 ASP B O 1
ATOM 1610 N N . PHE B 1 72 ? 7.156 -11.383 -15.383 1 98.81 72 PHE B N 1
ATOM 1611 C CA . PHE B 1 72 ? 5.859 -11.711 -14.797 1 98.81 72 PHE B CA 1
ATOM 1612 C C . PHE B 1 72 ? 4.93 -10.5 -14.836 1 98.81 72 PHE B C 1
ATOM 1614 O O . PHE B 1 72 ? 3.752 -10.633 -15.18 1 98.81 72 PHE B O 1
ATOM 1621 N N . TRP B 1 73 ? 5.504 -9.375 -14.492 1 98.88 73 TRP B N 1
ATOM 1622 C CA . TRP B 1 73 ? 4.672 -8.18 -14.445 1 98.88 73 TRP B CA 1
ATOM 1623 C C . TRP B 1 73 ? 4.203 -7.785 -15.836 1 98.88 73 TRP B C 1
ATOM 1625 O O . TRP B 1 73 ? 3.051 -7.379 -16.016 1 98.88 73 TRP B O 1
ATOM 1635 N N . ALA B 1 74 ? 5.074 -7.934 -16.812 1 98.69 74 ALA B N 1
ATOM 1636 C CA . ALA B 1 74 ? 4.719 -7.609 -18.203 1 98.69 74 ALA B CA 1
ATOM 1637 C C . ALA B 1 74 ? 3.564 -8.477 -18.688 1 98.69 74 ALA B C 1
ATOM 1639 O O . ALA B 1 74 ? 2.787 -8.062 -19.547 1 98.69 74 ALA B O 1
ATOM 1640 N N . ALA B 1 75 ? 3.414 -9.656 -18.109 1 98.62 75 ALA B N 1
ATOM 1641 C CA . ALA B 1 75 ? 2.381 -10.602 -18.516 1 98.62 75 ALA B CA 1
ATOM 1642 C C . ALA B 1 75 ? 1.148 -10.492 -17.609 1 98.62 75 ALA B C 1
ATOM 1644 O O . ALA B 1 75 ? 0.189 -11.25 -17.766 1 98.62 75 ALA B O 1
ATOM 1645 N N . THR B 1 76 ? 1.18 -9.547 -16.703 1 98.88 76 THR B N 1
ATOM 1646 C CA . THR B 1 76 ? 0.096 -9.359 -15.742 1 98.88 76 THR B CA 1
ATOM 1647 C C . THR B 1 76 ? -0.733 -8.125 -16.109 1 98.88 76 THR B C 1
ATOM 1649 O O . THR B 1 76 ? -0.183 -7.086 -16.469 1 98.88 76 THR B O 1
ATOM 1652 N N . ARG B 1 77 ? -2.051 -8.273 -16.062 1 98.62 77 ARG B N 1
ATOM 1653 C CA . ARG B 1 77 ? -2.93 -7.125 -16.25 1 98.62 77 ARG B CA 1
ATOM 1654 C C . ARG B 1 77 ? -3.137 -6.371 -14.945 1 98.62 77 ARG B C 1
ATOM 1656 O O . ARG B 1 77 ? -3.777 -6.879 -14.023 1 98.62 77 ARG B O 1
ATOM 1663 N N . PRO B 1 78 ? -2.654 -5.227 -14.891 1 98.75 78 PRO B N 1
ATOM 1664 C CA . PRO B 1 78 ? -2.818 -4.48 -13.641 1 98.75 78 PRO B CA 1
ATOM 1665 C C . PRO B 1 78 ? -4.25 -3.994 -13.43 1 98.75 78 PRO B C 1
ATOM 1667 O O . PRO B 1 78 ? -4.914 -3.578 -14.383 1 98.75 78 PRO B O 1
ATOM 1670 N N . VAL B 1 79 ? -4.746 -4.141 -12.258 1 98.81 79 VAL B N 1
ATOM 1671 C CA . VAL B 1 79 ? -5.953 -3.453 -11.812 1 98.81 79 VAL B CA 1
ATOM 1672 C C . VAL B 1 79 ? -5.582 -2.092 -11.227 1 98.81 79 VAL B C 1
ATOM 1674 O O . VAL B 1 79 ? -4.773 -2.004 -10.297 1 98.81 79 VAL B O 1
ATOM 1677 N N . GLU B 1 80 ? -6.195 -1.043 -11.758 1 98.81 80 GLU B N 1
ATOM 1678 C CA . GLU B 1 80 ? -5.844 0.32 -11.375 1 98.81 80 GLU B CA 1
ATOM 1679 C C . GLU B 1 80 ? -6.488 0.698 -10.039 1 98.81 80 GLU B C 1
ATOM 1681 O O . GLU B 1 80 ? -7.633 0.325 -9.773 1 98.81 80 GLU B O 1
ATOM 1686 N N . LEU B 1 81 ? -5.711 1.43 -9.258 1 98.75 81 LEU B N 1
ATOM 1687 C CA . LEU B 1 81 ? -6.254 1.999 -8.023 1 98.75 81 LEU B CA 1
ATOM 1688 C C . LEU B 1 81 ? -7.09 3.238 -8.328 1 98.75 81 LEU B C 1
ATOM 1690 O O . LEU B 1 81 ? -6.613 4.367 -8.164 1 98.75 81 LEU B O 1
ATOM 1694 N N . THR B 1 82 ? -8.305 3.008 -8.695 1 98.62 82 THR B N 1
ATOM 1695 C CA . THR B 1 82 ? -9.25 4.082 -8.984 1 98.62 82 THR B CA 1
ATOM 1696 C C . THR B 1 82 ? -9.914 4.578 -7.703 1 98.62 82 THR B C 1
ATOM 1698 O O . THR B 1 82 ? -9.719 3.998 -6.633 1 98.62 82 THR B O 1
ATOM 1701 N N . ALA B 1 83 ? -10.68 5.672 -7.875 1 98.44 83 ALA B N 1
ATOM 1702 C CA . ALA B 1 83 ? -11.43 6.195 -6.738 1 98.44 83 ALA B CA 1
ATOM 1703 C C . ALA B 1 83 ? -12.391 5.145 -6.188 1 98.44 83 ALA B C 1
ATOM 1705 O O . ALA B 1 83 ? -12.594 5.055 -4.977 1 98.44 83 ALA B O 1
ATOM 1706 N N . THR B 1 84 ? -12.992 4.355 -7.094 1 98.56 84 THR B N 1
ATOM 1707 C CA . THR B 1 84 ? -13.914 3.303 -6.684 1 98.56 84 THR B CA 1
ATOM 1708 C C . THR B 1 84 ? -13.18 2.217 -5.902 1 98.56 84 THR B C 1
ATOM 1710 O O . THR B 1 84 ? -13.656 1.772 -4.855 1 98.56 84 THR B O 1
ATOM 1713 N N . VAL B 1 85 ? -12.039 1.796 -6.352 1 98.81 85 VAL B N 1
ATOM 1714 C CA . VAL B 1 85 ? -11.258 0.76 -5.684 1 98.81 85 VAL B CA 1
ATOM 1715 C C . VAL B 1 85 ? -10.75 1.279 -4.34 1 98.81 85 VAL B C 1
ATOM 1717 O O . VAL B 1 85 ? -10.766 0.555 -3.34 1 98.81 85 VAL B O 1
ATOM 1720 N N . GLU B 1 86 ? -10.336 2.502 -4.312 1 98.62 86 GLU B N 1
ATOM 1721 C CA . GLU B 1 86 ? -9.859 3.15 -3.096 1 98.62 86 GLU B CA 1
ATOM 1722 C C . GLU B 1 86 ? -10.93 3.146 -2.012 1 98.62 86 GLU B C 1
ATOM 1724 O O . GLU B 1 86 ? -10.656 2.797 -0.862 1 98.62 86 GLU B O 1
ATOM 1729 N N . GLN B 1 87 ? -12.125 3.539 -2.369 1 98.75 87 GLN B N 1
ATOM 1730 C CA . GLN B 1 87 ? -13.227 3.605 -1.413 1 98.75 87 GLN B CA 1
ATOM 1731 C C . GLN B 1 87 ? -13.594 2.215 -0.902 1 98.75 87 GLN B C 1
ATOM 1733 O O . GLN B 1 87 ? -13.805 2.025 0.297 1 98.75 87 GLN B O 1
ATOM 1738 N N . HIS B 1 88 ? -13.664 1.293 -1.831 1 98.88 88 HIS B N 1
ATOM 1739 C CA . HIS B 1 88 ? -13.977 -0.074 -1.429 1 98.88 88 HIS B CA 1
ATOM 1740 C C . HIS B 1 88 ? -12.891 -0.639 -0.516 1 98.88 88 HIS B C 1
ATOM 1742 O O . HIS B 1 88 ? -13.195 -1.321 0.466 1 98.88 88 HIS B O 1
ATOM 1748 N N . ALA B 1 89 ? -11.641 -0.382 -0.834 1 98.94 89 ALA B N 1
ATOM 1749 C CA . ALA B 1 89 ? -10.531 -0.829 0.006 1 98.94 89 ALA B CA 1
ATOM 1750 C C . ALA B 1 89 ? -10.656 -0.276 1.422 1 98.94 89 ALA B C 1
ATOM 1752 O O . ALA B 1 89 ? -10.406 -0.987 2.398 1 98.94 89 ALA B O 1
ATOM 1753 N N . GLY B 1 90 ? -11.023 0.996 1.528 1 98.88 90 GLY B N 1
ATOM 1754 C CA . GLY B 1 90 ? -11.25 1.572 2.846 1 98.88 90 GLY B CA 1
ATOM 1755 C C . GLY B 1 90 ? -12.289 0.824 3.654 1 98.88 90 GLY B C 1
ATOM 1756 O O . GLY B 1 90 ? -12.094 0.566 4.844 1 98.88 90 GLY B O 1
ATOM 1757 N N . HIS B 1 91 ? -13.375 0.488 2.984 1 98.69 91 HIS B N 1
ATOM 1758 C CA . HIS B 1 91 ? -14.438 -0.271 3.639 1 98.69 91 HIS B CA 1
ATOM 1759 C C . HIS B 1 91 ? -13.945 -1.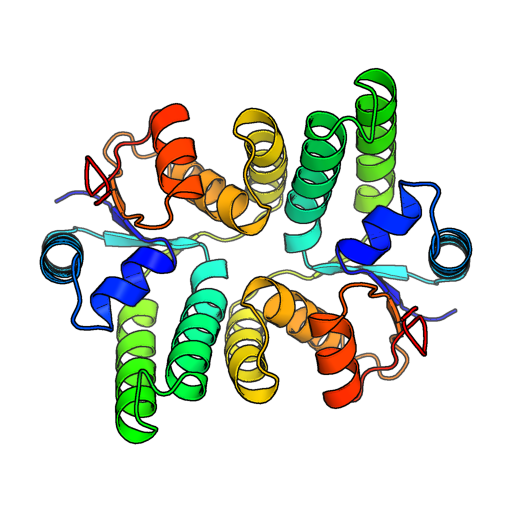649 4.066 1 98.69 91 HIS B C 1
ATOM 1761 O O . HIS B 1 91 ? -14.211 -2.09 5.184 1 98.69 91 HIS B O 1
ATOM 1767 N N . LEU B 1 92 ? -13.258 -2.32 3.252 1 98.81 92 LEU B N 1
ATOM 1768 C CA . LEU B 1 92 ? -12.781 -3.676 3.502 1 98.81 92 LEU B CA 1
ATOM 1769 C C . LEU B 1 92 ? -11.742 -3.689 4.617 1 98.81 92 LEU B C 1
ATOM 1771 O O . LEU B 1 92 ? -11.664 -4.648 5.391 1 98.81 92 LEU B O 1
ATOM 1775 N N . ALA B 1 93 ? -10.891 -2.633 4.633 1 98.69 93 ALA B N 1
ATOM 1776 C CA . ALA B 1 93 ? -9.898 -2.531 5.699 1 98.69 93 ALA B CA 1
ATOM 1777 C C . ALA B 1 93 ? -10.555 -2.605 7.074 1 98.69 93 ALA B C 1
ATOM 1779 O O . ALA B 1 93 ? -10.078 -3.318 7.961 1 98.69 93 ALA B O 1
ATOM 1780 N N . ARG B 1 94 ? -11.633 -1.899 7.219 1 97.5 94 ARG B N 1
ATOM 1781 C CA . ARG B 1 94 ? -12.367 -1.908 8.477 1 97.5 94 ARG B CA 1
ATOM 1782 C C . ARG B 1 94 ? -13.094 -3.234 8.68 1 97.5 94 ARG B C 1
ATOM 1784 O O . ARG B 1 94 ? -12.984 -3.855 9.734 1 97.5 94 ARG B O 1
ATOM 1791 N N . ALA B 1 95 ? -13.789 -3.709 7.668 1 97.88 95 ALA B N 1
ATOM 1792 C CA . ALA B 1 95 ? -14.672 -4.867 7.77 1 97.88 95 ALA B CA 1
ATOM 1793 C C . ALA B 1 95 ? -13.883 -6.137 8.078 1 97.88 95 ALA B C 1
ATOM 1795 O O . ALA B 1 95 ? -14.367 -7.023 8.781 1 97.88 95 ALA B O 1
ATOM 1796 N N . HIS B 1 96 ? -12.664 -6.195 7.598 1 98.25 96 HIS B N 1
ATOM 1797 C CA . HIS B 1 96 ? -11.93 -7.449 7.703 1 98.25 96 HIS B CA 1
ATOM 1798 C C . HIS B 1 96 ? -10.609 -7.254 8.438 1 98.25 96 HIS B C 1
ATOM 1800 O O . HIS B 1 96 ? -9.711 -8.094 8.344 1 98.25 96 HIS B O 1
ATOM 1806 N N . ALA B 1 97 ? -10.414 -6.141 9.055 1 97.94 97 ALA B N 1
ATOM 1807 C CA . ALA B 1 97 ? -9.234 -5.848 9.859 1 97.94 97 ALA B CA 1
ATOM 1808 C C . ALA B 1 97 ? -7.957 -5.992 9.023 1 97.94 97 ALA B C 1
ATOM 1810 O O . ALA B 1 97 ? -7.012 -6.664 9.445 1 97.94 97 ALA B O 1
ATOM 1811 N N . LEU B 1 98 ? -7.969 -5.379 7.879 1 98.69 98 LEU B N 1
ATOM 1812 C CA . LEU B 1 98 ? -6.836 -5.461 6.965 1 98.69 98 LEU B CA 1
ATOM 1813 C C . LEU B 1 98 ? -5.953 -4.223 7.074 1 98.69 98 LEU B C 1
ATOM 1815 O O . LEU B 1 98 ? -6.438 -3.143 7.426 1 98.69 98 LEU B O 1
ATOM 1819 N N . ARG B 1 99 ? -4.688 -4.367 6.715 1 98.5 99 ARG B N 1
ATOM 1820 C CA . ARG B 1 99 ? -3.844 -3.205 6.445 1 98.5 99 ARG B CA 1
ATOM 1821 C C . ARG B 1 99 ? -4.238 -2.535 5.133 1 98.5 99 ARG B C 1
ATOM 1823 O O . ARG B 1 99 ? -4.945 -3.127 4.316 1 98.5 99 ARG B O 1
ATOM 1830 N N . GLY B 1 100 ? -3.832 -1.332 4.961 1 98.75 100 GLY B N 1
ATOM 1831 C CA . GLY B 1 100 ? -4.195 -0.553 3.787 1 98.75 100 GLY B CA 1
ATOM 1832 C C . GLY B 1 100 ? -3.865 -1.254 2.482 1 98.75 100 GLY B C 1
ATOM 1833 O O . GLY B 1 100 ? -4.727 -1.385 1.608 1 98.75 100 GLY B O 1
ATOM 1834 N N . ALA B 1 101 ? -2.639 -1.766 2.367 1 98.75 101 ALA B N 1
ATOM 1835 C CA . ALA B 1 101 ? -2.195 -2.422 1.14 1 98.75 101 ALA B CA 1
ATOM 18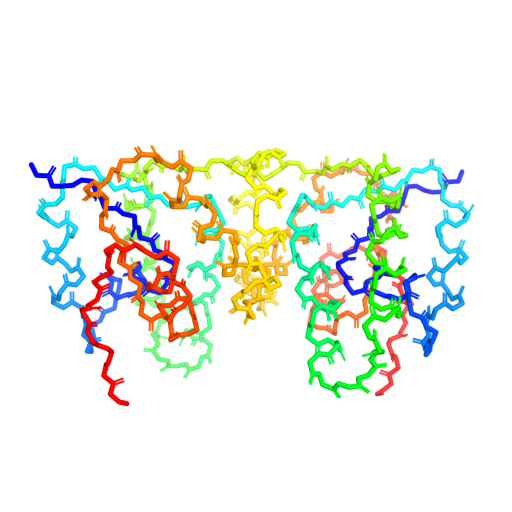36 C C . ALA B 1 101 ? -2.973 -3.715 0.897 1 98.75 101 ALA B C 1
ATOM 1838 O O . ALA B 1 101 ? -3.379 -3.998 -0.231 1 98.75 101 ALA B O 1
ATOM 1839 N N . ASP B 1 102 ? -3.209 -4.48 1.979 1 98.75 102 ASP B N 1
ATOM 1840 C CA . ASP B 1 102 ? -3.992 -5.707 1.863 1 98.75 102 ASP B CA 1
ATOM 1841 C C . ASP B 1 102 ? -5.41 -5.41 1.38 1 98.75 102 ASP B C 1
ATOM 1843 O O . ASP B 1 102 ? -5.953 -6.137 0.544 1 98.75 102 ASP B O 1
ATOM 1847 N N . ALA B 1 103 ? -5.973 -4.359 1.895 1 98.94 103 ALA B N 1
ATOM 1848 C CA . ALA B 1 103 ? -7.324 -3.957 1.508 1 98.94 103 ALA B CA 1
ATOM 1849 C C . ALA B 1 103 ? -7.379 -3.562 0.035 1 98.94 103 ALA B C 1
ATOM 1851 O O . ALA B 1 103 ? -8.367 -3.828 -0.65 1 98.94 103 ALA B O 1
ATOM 1852 N N . VAL B 1 104 ? -6.367 -2.934 -0.463 1 98.94 104 VAL B N 1
ATOM 1853 C CA . VAL B 1 104 ? -6.289 -2.57 -1.874 1 98.94 104 VAL B CA 1
ATOM 1854 C C . VAL B 1 104 ? -6.266 -3.832 -2.732 1 98.94 104 VAL B C 1
ATOM 1856 O O . VAL B 1 104 ? -6.957 -3.91 -3.75 1 98.94 104 VAL B O 1
ATOM 1859 N N . HIS B 1 105 ? -5.477 -4.777 -2.33 1 98.94 105 HIS B N 1
ATOM 1860 C CA . HIS B 1 105 ? -5.43 -6.031 -3.072 1 98.94 105 HIS B CA 1
ATOM 1861 C C . HIS B 1 105 ? -6.793 -6.715 -3.084 1 98.94 105 HIS B C 1
ATOM 1863 O O . HIS B 1 105 ? -7.25 -7.184 -4.129 1 98.94 105 HIS B O 1
ATOM 1869 N N . LEU B 1 106 ? -7.43 -6.766 -1.955 1 98.88 106 LEU B N 1
ATOM 1870 C CA . LEU B 1 106 ? -8.742 -7.402 -1.891 1 98.88 106 LEU B CA 1
ATOM 1871 C C . LEU B 1 106 ? -9.75 -6.648 -2.744 1 98.88 106 LEU B C 1
ATOM 1873 O O . LEU B 1 106 ? -10.492 -7.258 -3.52 1 98.88 106 LEU B O 1
ATOM 1877 N N . ALA B 1 107 ? -9.797 -5.348 -2.609 1 98.94 107 ALA B N 1
ATOM 1878 C CA . ALA B 1 107 ? -10.711 -4.531 -3.404 1 98.94 107 ALA B CA 1
ATOM 1879 C C . ALA B 1 107 ? -10.445 -4.703 -4.898 1 98.94 107 ALA B C 1
ATOM 1881 O O . ALA B 1 107 ? -11.375 -4.723 -5.703 1 98.94 107 ALA B O 1
ATOM 1882 N N . SER B 1 108 ? -9.188 -4.77 -5.266 1 98.94 108 SER B N 1
ATOM 1883 C CA . SER B 1 108 ? -8.812 -4.969 -6.66 1 98.94 108 SER B CA 1
ATOM 1884 C C . SER B 1 108 ? -9.312 -6.309 -7.184 1 98.94 108 SER B C 1
ATOM 1886 O O . SER B 1 108 ? -9.859 -6.383 -8.289 1 98.94 108 SER B O 1
ATOM 1888 N N . ALA B 1 109 ? -9.117 -7.348 -6.395 1 98.75 109 ALA B N 1
ATOM 1889 C CA . ALA B 1 109 ? -9.625 -8.656 -6.793 1 98.75 109 ALA B CA 1
ATOM 1890 C C . ALA B 1 109 ? -11.133 -8.617 -7 1 98.75 109 ALA B C 1
ATOM 1892 O O . ALA B 1 109 ? -11.641 -9.125 -8.008 1 98.75 109 ALA B O 1
ATOM 1893 N N . LEU B 1 110 ? -11.852 -7.996 -6.125 1 98.5 110 LEU B N 1
ATOM 1894 C CA . LEU B 1 110 ? -13.305 -7.93 -6.188 1 98.5 110 LEU B CA 1
ATOM 1895 C C . LEU B 1 110 ? -13.766 -7.062 -7.359 1 98.5 110 LEU B C 1
ATOM 1897 O O . LEU B 1 110 ? -14.812 -7.316 -7.949 1 98.5 110 LEU B O 1
ATOM 1901 N N . ALA B 1 111 ? -13.016 -6.094 -7.738 1 98.56 111 ALA B N 1
ATOM 1902 C CA . ALA B 1 111 ? -13.352 -5.191 -8.836 1 98.56 111 ALA B CA 1
ATOM 1903 C C . ALA B 1 111 ? -13.305 -5.918 -10.18 1 98.56 111 ALA B C 1
ATOM 1905 O O . ALA B 1 111 ? -13.898 -5.461 -11.156 1 98.56 111 ALA B O 1
ATOM 1906 N N . VAL B 1 112 ? -12.555 -7.035 -10.219 1 97.62 112 VAL B N 1
ATOM 1907 C CA . VAL B 1 112 ? -12.492 -7.82 -11.445 1 97.62 112 VAL B CA 1
ATOM 1908 C C . VAL B 1 112 ? -13.891 -8.312 -11.812 1 97.62 112 VAL B C 1
ATOM 1910 O O . VAL B 1 112 ? -14.242 -8.391 -12.992 1 97.62 112 VAL B O 1
ATOM 1913 N N . GLY B 1 113 ? -14.703 -8.68 -10.789 1 95 113 GLY B N 1
ATOM 1914 C CA . GLY B 1 113 ? -16.109 -8.977 -10.992 1 95 113 GLY B CA 1
ATOM 1915 C C . GLY B 1 113 ? -16.359 -10.344 -11.602 1 95 113 GLY B C 1
ATOM 1916 O O . GLY B 1 113 ? -17.438 -10.617 -12.109 1 95 113 GLY B O 1
ATOM 1917 N N . ASP B 1 114 ? -15.336 -11.234 -11.664 1 94.19 114 ASP B N 1
ATOM 1918 C CA . ASP B 1 114 ? -15.477 -12.594 -12.164 1 94.19 114 ASP B CA 1
ATOM 1919 C C . ASP B 1 114 ? -15.727 -13.578 -11.023 1 94.19 114 ASP B C 1
ATOM 1921 O O . ASP B 1 114 ? -14.867 -13.766 -10.164 1 94.19 114 ASP B O 1
ATOM 1925 N N . PRO B 1 115 ? -16.844 -14.227 -10.977 1 91.5 115 PRO B N 1
ATOM 1926 C CA . PRO B 1 115 ? -17.172 -15.15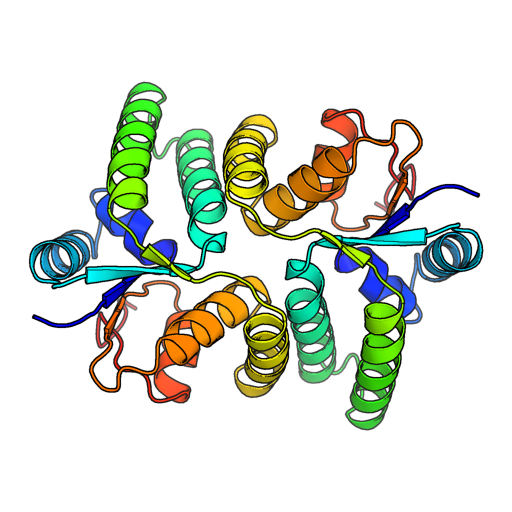6 -9.898 1 91.5 115 PRO B CA 1
ATOM 1927 C C . PRO B 1 115 ? -16.219 -16.359 -9.852 1 91.5 115 PRO B C 1
ATOM 1929 O O . PRO B 1 115 ? -16.094 -17.016 -8.82 1 91.5 115 PRO B O 1
ATOM 1932 N N . GLY B 1 116 ? -15.578 -16.594 -10.93 1 94.5 116 GLY B N 1
ATOM 1933 C CA . GLY B 1 116 ? -14.648 -17.719 -10.992 1 94.5 116 GLY B CA 1
ATOM 1934 C C . GLY B 1 116 ? -13.219 -17.328 -10.695 1 94.5 116 GLY B C 1
ATOM 1935 O O . GLY B 1 116 ? -12.312 -18.156 -10.773 1 94.5 116 GLY B O 1
ATOM 1936 N N . LEU B 1 117 ? -13.039 -16.094 -10.359 1 97.94 117 LEU B N 1
ATOM 1937 C CA . LEU B 1 117 ? -11.688 -15.617 -10.086 1 97.94 117 LEU B CA 1
ATOM 1938 C C . LEU B 1 117 ? -11.078 -16.344 -8.891 1 97.94 117 LEU B C 1
ATOM 1940 O O . LEU B 1 117 ? -11.727 -16.484 -7.852 1 97.94 117 LEU B O 1
ATOM 1944 N N . VAL B 1 118 ? -9.883 -16.797 -9.07 1 98.31 118 VAL B N 1
ATOM 1945 C CA . VAL B 1 118 ? -9.109 -17.359 -7.965 1 98.31 118 VAL B CA 1
ATOM 1946 C C . VAL B 1 118 ? -8.094 -16.328 -7.473 1 98.31 118 VAL B C 1
ATOM 1948 O O . VAL B 1 118 ? -7.379 -15.727 -8.273 1 98.31 118 VAL B O 1
ATOM 1951 N N . VAL B 1 119 ? -8.094 -16.125 -6.188 1 98.69 119 VAL B N 1
ATOM 1952 C CA . VAL B 1 119 ? -7.125 -15.211 -5.582 1 98.69 119 VAL B CA 1
ATOM 1953 C C . VAL B 1 119 ? -5.961 -16 -4.996 1 98.69 119 VAL B C 1
ATOM 1955 O O . VAL B 1 119 ? -6.121 -16.719 -3.998 1 98.69 119 VAL B O 1
ATOM 1958 N N . ALA B 1 120 ? -4.824 -15.906 -5.664 1 98.81 120 ALA B N 1
ATOM 1959 C CA . ALA B 1 120 ? -3.596 -16.516 -5.164 1 98.81 120 ALA B CA 1
ATOM 1960 C C . ALA B 1 120 ? -2.904 -15.617 -4.145 1 98.81 120 ALA B C 1
ATOM 1962 O O . ALA B 1 120 ? -2.449 -14.523 -4.48 1 98.81 120 ALA B O 1
ATOM 1963 N N . VAL B 1 121 ? -2.814 -16.078 -2.93 1 98.62 121 VAL B N 1
ATOM 1964 C CA . VAL B 1 121 ? -2.322 -15.227 -1.848 1 98.62 121 VAL B CA 1
ATOM 1965 C C . VAL B 1 121 ? -1.747 -16.094 -0.731 1 98.62 121 VAL B C 1
ATOM 1967 O O . VAL B 1 121 ? -2.355 -17.094 -0.336 1 98.62 121 VAL B O 1
ATOM 1970 N N . TRP B 1 122 ? -0.529 -15.711 -0.23 1 98.12 122 TRP B N 1
ATOM 1971 C CA . TRP B 1 122 ? 0.118 -16.469 0.833 1 98.12 122 TRP B CA 1
ATOM 1972 C C . TRP B 1 122 ? 0.282 -15.617 2.09 1 98.12 122 TRP B C 1
ATOM 1974 O O . TRP B 1 122 ? 0.716 -16.125 3.131 1 98.12 122 TRP B O 1
ATOM 1984 N N . ASP B 1 123 ? 0.033 -14.344 1.987 1 97.62 123 ASP B N 1
ATOM 1985 C CA . ASP B 1 123 ? -0.057 -13.516 3.188 1 97.62 123 ASP B CA 1
ATOM 1986 C C . ASP B 1 123 ? -1.268 -13.906 4.031 1 97.62 123 ASP B C 1
ATOM 1988 O O . ASP B 1 123 ? -2.406 -13.828 3.566 1 97.62 123 ASP B O 1
ATOM 1992 N N . ARG B 1 124 ? -1.056 -14.242 5.266 1 97.56 124 ARG B N 1
ATOM 1993 C CA . ARG B 1 124 ? -2.08 -14.836 6.121 1 97.56 124 ARG B CA 1
ATOM 1994 C C . ARG B 1 124 ? -3.244 -13.875 6.328 1 97.56 124 ARG B C 1
ATOM 1996 O O . ARG B 1 124 ? -4.406 -14.273 6.258 1 97.56 124 ARG B O 1
ATOM 2003 N N . ARG B 1 125 ? -2.975 -12.656 6.621 1 97.12 125 ARG B N 1
ATOM 2004 C CA . ARG B 1 125 ? -4.027 -11.68 6.887 1 97.12 125 ARG B CA 1
ATOM 2005 C C . ARG B 1 125 ? -4.906 -11.477 5.656 1 97.12 125 ARG B C 1
ATOM 2007 O O . ARG B 1 125 ? -6.137 -11.492 5.758 1 97.12 125 ARG B O 1
ATOM 2014 N N . LEU B 1 126 ? -4.281 -11.242 4.52 1 98.5 126 LEU B N 1
ATOM 2015 C CA . LEU B 1 126 ? -5.031 -11.047 3.285 1 98.5 126 LEU B CA 1
ATOM 2016 C C . LEU B 1 126 ? -5.773 -12.32 2.893 1 98.5 126 LEU B C 1
ATOM 2018 O O . LEU B 1 126 ? -6.906 -12.266 2.412 1 98.5 126 LEU B O 1
ATOM 2022 N N . HIS B 1 127 ? -5.105 -13.477 3.057 1 98.5 127 HIS B N 1
ATOM 2023 C CA . HIS B 1 127 ? -5.742 -14.75 2.773 1 98.5 127 HIS B CA 1
ATOM 2024 C C . HIS B 1 127 ? -7.047 -14.906 3.555 1 98.5 127 HIS B C 1
ATOM 2026 O O . HIS B 1 127 ? -8.086 -15.227 2.977 1 98.5 127 HIS B O 1
ATOM 2032 N N . THR B 1 128 ? -6.973 -14.641 4.848 1 97.62 128 THR B N 1
ATOM 2033 C CA . THR B 1 128 ? -8.133 -14.727 5.723 1 97.62 128 THR B CA 1
ATOM 2034 C C . THR B 1 128 ? -9.211 -13.734 5.297 1 97.62 128 THR B C 1
ATOM 2036 O O . THR B 1 128 ? -10.391 -14.086 5.234 1 97.62 128 THR B O 1
ATOM 2039 N N . GLY B 1 129 ? -8.812 -12.516 5.016 1 98 129 GLY B N 1
ATOM 2040 C CA . GLY B 1 129 ? -9.75 -11.5 4.562 1 98 129 GLY B CA 1
ATOM 2041 C C . GLY B 1 129 ? -10.445 -11.867 3.262 1 98 129 GLY B C 1
ATOM 2042 O O . GLY B 1 129 ? -11.648 -11.656 3.113 1 98 129 GLY B O 1
ATOM 2043 N N . ALA B 1 130 ? -9.664 -12.352 2.322 1 98.25 130 ALA B N 1
ATOM 2044 C CA . ALA B 1 130 ? -10.219 -12.75 1.029 1 98.25 130 ALA B CA 1
ATOM 2045 C C . ALA B 1 130 ? -11.242 -13.875 1.188 1 98.25 130 ALA B C 1
ATOM 2047 O O . ALA B 1 130 ? -12.312 -13.836 0.585 1 98.25 130 ALA B O 1
ATOM 2048 N N . HIS B 1 131 ? -10.859 -14.828 1.981 1 96.94 131 HIS B N 1
ATOM 2049 C CA . HIS B 1 131 ? -11.789 -15.922 2.266 1 96.94 131 HIS B CA 1
ATOM 2050 C C . HIS B 1 131 ? -13.078 -15.398 2.889 1 96.94 131 HIS B C 1
ATOM 2052 O O . HIS B 1 131 ? -14.172 -15.773 2.463 1 96.94 131 HIS B O 1
ATOM 2058 N N . ALA B 1 132 ? -12.969 -14.609 3.846 1 97.44 132 ALA B N 1
ATOM 2059 C CA . ALA B 1 132 ? -14.117 -14.039 4.547 1 97.44 132 ALA B CA 1
ATOM 2060 C C . ALA B 1 132 ? -14.992 -13.219 3.602 1 97.44 132 ALA B C 1
ATOM 2062 O O . ALA B 1 132 ? -16.219 -13.156 3.766 1 97.44 132 ALA B O 1
ATOM 2063 N N . ALA B 1 133 ? -14.406 -12.625 2.605 1 97.25 133 ALA B N 1
ATOM 2064 C CA . ALA B 1 133 ? -15.125 -11.789 1.645 1 97.25 133 ALA B CA 1
ATOM 2065 C C . ALA B 1 133 ? -15.781 -12.633 0.558 1 97.25 133 ALA B C 1
ATOM 2067 O O . ALA B 1 133 ? -16.406 -12.102 -0.363 1 97.25 133 ALA B O 1
ATOM 2068 N N . GLY B 1 134 ? -15.539 -13.93 0.588 1 96.44 134 GLY B N 1
ATOM 2069 C CA . GLY B 1 134 ? -16.219 -14.836 -0.322 1 96.44 134 GLY B CA 1
ATOM 2070 C C . GLY B 1 134 ? -15.414 -15.164 -1.562 1 96.44 134 GLY B C 1
ATOM 2071 O O . GLY B 1 134 ? -15.938 -15.727 -2.523 1 96.44 134 GLY B O 1
ATOM 2072 N N . CYS B 1 135 ? -14.188 -14.805 -1.526 1 97.5 135 CYS B N 1
ATOM 2073 C CA . CYS B 1 135 ? -13.344 -15.117 -2.67 1 97.5 135 CYS B CA 1
ATOM 2074 C C . CYS B 1 135 ? -12.914 -16.578 -2.648 1 97.5 135 CYS B C 1
ATOM 2076 O O . CYS B 1 135 ? -12.805 -17.188 -1.58 1 97.5 135 CYS B O 1
ATOM 2078 N N . ARG B 1 136 ? -12.719 -17.141 -3.83 1 97.25 136 ARG B N 1
ATOM 2079 C CA . ARG B 1 136 ? -11.945 -18.375 -3.936 1 97.25 136 ARG B CA 1
ATOM 2080 C C . ARG B 1 136 ? -10.453 -18.109 -3.777 1 97.25 136 ARG B C 1
ATOM 2082 O O . ARG B 1 136 ? -9.891 -17.281 -4.496 1 97.25 136 ARG B O 1
ATOM 2089 N N . VAL B 1 137 ? -9.844 -18.797 -2.803 1 97.81 137 VAL B N 1
ATOM 2090 C CA . VAL B 1 137 ? -8.445 -18.484 -2.525 1 97.81 137 VAL B CA 1
ATOM 2091 C C . VAL B 1 137 ? -7.586 -19.719 -2.764 1 97.81 137 VAL B C 1
ATOM 2093 O O . VAL B 1 137 ? -8.047 -20.844 -2.596 1 97.81 137 VAL B O 1
ATOM 2096 N N . ALA B 1 138 ? -6.441 -19.5 -3.273 1 97.75 138 ALA B N 1
ATOM 2097 C CA . ALA B 1 138 ? -5.379 -20.5 -3.367 1 97.75 138 ALA B CA 1
ATOM 2098 C C . ALA B 1 138 ? -4.113 -20.031 -2.662 1 97.75 138 ALA B C 1
ATOM 2100 O O . ALA B 1 138 ? -3.67 -18.906 -2.865 1 97.75 138 ALA B O 1
ATOM 2101 N N . PRO B 1 139 ? -3.422 -20.938 -1.853 1 97.56 139 PRO B N 1
ATOM 2102 C CA . PRO B 1 139 ? -3.881 -22.281 -1.471 1 97.56 139 PRO B CA 1
ATOM 2103 C C . PRO B 1 139 ? -5.152 -22.25 -0.629 1 97.56 139 PRO B C 1
ATOM 2105 O O . PRO B 1 139 ? -5.484 -21.219 -0.037 1 97.56 139 PRO B O 1
ATOM 2108 N N . ALA B 1 140 ? -5.84 -23.312 -0.565 1 96.06 140 ALA B N 1
ATOM 2109 C CA . ALA B 1 140 ? -7.07 -23.406 0.213 1 96.06 140 ALA B CA 1
ATOM 2110 C C . ALA B 1 140 ? -6.793 -23.234 1.702 1 96.06 140 ALA B C 1
ATOM 2112 O O . ALA B 1 140 ? -7.609 -22.656 2.428 1 96.06 140 ALA B O 1
ATOM 2113 N N . GLN B 1 141 ? -5.617 -23.781 2.09 1 93.56 141 GLN B N 1
ATOM 2114 C CA . GLN B 1 141 ? -5.141 -23.625 3.459 1 93.56 141 GLN B CA 1
ATOM 2115 C C . GLN B 1 141 ? -3.662 -23.234 3.484 1 93.56 141 GLN B C 1
ATOM 2117 O O . GLN B 1 141 ? -2.863 -23.766 2.711 1 93.56 141 GLN B O 1
ATOM 2122 N N . LEU B 1 142 ? -3.359 -22.266 4.332 1 93.19 142 LEU B N 1
ATOM 2123 C CA . LEU B 1 142 ? -1.963 -21.875 4.473 1 93.19 142 LEU B CA 1
ATOM 2124 C C . LEU B 1 142 ? -1.221 -22.828 5.402 1 93.19 142 LEU B C 1
ATOM 2126 O O . LEU B 1 142 ? -1.815 -23.391 6.324 1 93.19 142 LEU B O 1
ATOM 2130 N N . ASP B 1 143 ? 0.022 -22.938 5.016 1 85.94 143 ASP B N 1
ATOM 2131 C CA . ASP B 1 143 ? 0.854 -23.703 5.938 1 85.94 143 ASP B CA 1
ATOM 2132 C C . ASP B 1 143 ? 0.898 -23.047 7.312 1 85.94 143 ASP B C 1
ATOM 2134 O O . ASP B 1 143 ? 0.868 -21.828 7.422 1 85.94 143 ASP B O 1
ATOM 2138 N N . PRO B 1 144 ? 0.787 -23.969 8.406 1 75.12 144 PRO B N 1
ATOM 2139 C CA . PRO B 1 144 ? 0.812 -23.391 9.75 1 75.12 144 PRO B CA 1
ATOM 2140 C C . PRO B 1 144 ? 2.047 -22.531 10 1 75.12 144 PRO B C 1
ATOM 2142 O O . PRO B 1 144 ? 3.102 -22.766 9.406 1 75.12 144 PRO B O 1
#

Solvent-accessible surface area (backbone atoms only — not comparable to full-atom values): 14651 Å² total; per-residue (Å²): 103,46,45,32,32,43,42,38,53,28,51,47,26,59,61,41,93,52,93,58,15,68,58,39,43,50,51,62,73,53,32,65,44,43,30,27,35,54,68,32,56,12,32,39,37,13,50,50,40,49,34,33,76,69,64,74,30,51,73,68,53,39,54,51,38,51,52,52,45,52,53,53,51,73,65,36,47,65,37,75,82,39,74,68,35,35,52,46,6,24,52,43,4,48,77,52,72,29,51,24,69,47,12,40,45,48,27,37,56,59,68,67,69,54,93,70,36,32,37,33,38,68,45,64,69,48,40,53,35,36,47,73,71,66,46,46,53,36,64,85,67,76,82,130,104,46,45,30,31,43,42,38,54,27,51,50,26,61,63,42,90,52,96,58,16,69,58,38,44,49,51,60,73,54,34,64,41,43,30,26,36,53,67,31,56,12,32,38,36,12,52,50,39,48,34,34,75,69,64,75,31,50,73,68,52,40,53,51,37,51,54,51,46,53,54,55,51,72,65,34,47,64,36,74,80,41,74,67,36,34,53,47,5,24,52,43,5,48,76,50,73,29,52,24,70,47,11,39,44,48,27,36,56,60,68,68,68,54,92,69,37,32,37,32,38,67,46,65,68,48,39,52,35,36,45,74,72,66,46,45,54,36,64,85,68,77,82,133

Nearest PDB structures (foldseek):
  2fe1-assembly1_A-2  TM=8.616E-01  e=2.102E-08  Pyrobaculum aerophilum str. IM2
  7by2-assembly1_B-2  TM=7.715E-01  e=4.830E-04  Klebsiella pneumoniae
  2h1c-assembly1_A  TM=6.589E-01  e=2.045E-03  Neisseria gonorrhoeae
  5k8j-assembly1_B  TM=7.188E-01  e=6.808E-03  Caulobacter vibrioides CB15
  7vwo-assembly3_I  TM=6.548E-01  e=1.892E-02  Mycobacterium tuberculosis H37Rv

InterPro domains:
  IPR002716 PIN domain [PF01850] (4-115)
  IPR022907 VapC family [MF_00265] (4-139)
  IPR029060 PIN-like domain superfamily [SSF88723] (4-126)

Organism: Mycobacterium tuberculosis (strain CDC 1551 / Oshkosh) (NCBI:txid83331)

Radius of gyration: 18.78 Å; Cα contacts (8 Å, |Δi|>4): 522; chains: 2; bounding box: 42×54×41 Å